Protein AF-A0A929UPT0-F1 (afdb_monomer_lite)

Secondary structure (DSSP, 8-state):
-------------SSSSSS-----------PPP----SSEEEEEEES-S-B-TTPEEEEEEEEEE-SS-GGG-EEEEEEEETTEEEEEEEEE--S-TTSEEEEEEEPPSSSSEEEEEEEEEE-TT--EEEEEEEEEEE-S-GGGS--EEEE----TT--HHHHHHHHHHTT--EEEE-S-SSBTTBSS-TT-BTTB------TTS--

Structure (mmCIF, N/CA/C/O backbone):
data_AF-A0A929UPT0-F1
#
_entry.id   AF-A0A929UPT0-F1
#
loop_
_atom_site.group_PDB
_atom_site.id
_atom_site.type_symbol
_atom_site.label_atom_id
_atom_site.label_alt_id
_atom_site.label_comp_id
_atom_site.label_asym_id
_atom_site.label_entity_id
_atom_site.label_seq_id
_atom_site.pdbx_PDB_ins_code
_atom_site.Cartn_x
_atom_site.Cartn_y
_atom_site.Cartn_z
_atom_site.occupancy
_atom_site.B_iso_or_equiv
_atom_site.auth_seq_id
_atom_site.auth_comp_id
_atom_site.auth_asym_id
_atom_site.auth_atom_id
_atom_site.pdbx_PDB_model_num
ATOM 1 N N . MET A 1 1 ? -71.458 2.909 -57.210 1.00 46.50 1 MET A N 1
ATOM 2 C CA . MET A 1 1 ? -70.317 3.018 -58.150 1.00 46.50 1 MET A CA 1
ATOM 3 C C . MET A 1 1 ? -69.728 4.419 -58.087 1.00 46.50 1 MET A C 1
ATOM 5 O O . MET A 1 1 ? -70.350 5.338 -58.597 1.00 46.50 1 MET A O 1
ATOM 9 N N . ARG A 1 2 ? -68.561 4.579 -57.453 1.00 30.23 2 ARG A N 1
ATOM 10 C CA . ARG A 1 2 ? -67.515 5.554 -57.817 1.00 30.23 2 ARG A CA 1
ATOM 11 C C . ARG A 1 2 ? -66.351 5.404 -56.838 1.00 30.23 2 ARG A C 1
ATOM 13 O O . ARG A 1 2 ? -66.439 5.780 -55.678 1.00 30.23 2 ARG A O 1
ATOM 20 N N . THR A 1 3 ? -65.285 4.794 -57.336 1.00 40.75 3 THR A N 1
ATOM 21 C CA . THR A 1 3 ? -63.921 4.872 -56.811 1.00 40.75 3 THR A CA 1
ATOM 22 C C . THR A 1 3 ? -63.474 6.325 -56.714 1.00 40.75 3 THR A C 1
ATOM 24 O O . THR A 1 3 ? -63.691 7.076 -57.662 1.00 40.75 3 THR A O 1
ATOM 27 N N . ASN A 1 4 ? -62.770 6.693 -55.643 1.00 31.30 4 ASN A N 1
ATOM 28 C CA . ASN A 1 4 ? -61.912 7.871 -55.665 1.00 31.30 4 ASN A CA 1
ATOM 29 C C . ASN A 1 4 ? -60.585 7.598 -54.958 1.00 31.30 4 ASN A C 1
ATOM 31 O O . ASN A 1 4 ? -60.539 7.152 -53.814 1.00 31.30 4 ASN A O 1
ATOM 35 N N . ARG A 1 5 ? -59.509 7.863 -55.702 1.00 36.19 5 ARG A N 1
ATOM 36 C CA . ARG A 1 5 ? -58.122 7.868 -55.249 1.00 36.19 5 ARG A CA 1
ATOM 37 C C . ARG A 1 5 ? -57.809 9.202 -54.556 1.00 36.19 5 ARG A C 1
ATOM 39 O O . ARG A 1 5 ? -58.115 10.255 -55.099 1.00 36.19 5 ARG A O 1
ATOM 46 N N . ILE A 1 6 ? -57.181 9.085 -53.386 1.00 45.75 6 ILE A N 1
ATOM 47 C CA . ILE A 1 6 ? -56.036 9.834 -52.829 1.00 4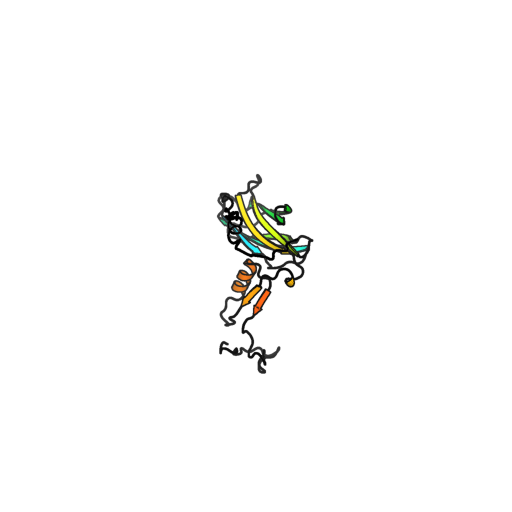5.75 6 ILE A CA 1
ATOM 48 C C . ILE A 1 6 ? -55.954 11.349 -53.095 1.00 45.75 6 ILE A C 1
ATOM 50 O O . ILE A 1 6 ? -55.717 11.775 -54.223 1.00 45.75 6 ILE A O 1
ATOM 54 N N . LYS A 1 7 ? -55.882 12.130 -52.004 1.00 32.22 7 LYS A N 1
ATOM 55 C CA . LYS A 1 7 ? -54.915 13.234 -51.870 1.00 32.22 7 LYS A CA 1
ATOM 56 C C . LYS A 1 7 ? -54.291 13.220 -50.471 1.00 32.22 7 LYS A C 1
ATOM 58 O O . LYS A 1 7 ? -54.990 13.320 -49.471 1.00 32.22 7 LYS A O 1
ATOM 63 N N . ILE A 1 8 ? -52.972 13.058 -50.450 1.00 44.50 8 ILE A N 1
ATOM 64 C CA . ILE A 1 8 ? -52.072 13.274 -49.314 1.00 44.50 8 ILE A CA 1
ATOM 65 C C . ILE A 1 8 ? -52.014 14.781 -49.054 1.00 44.50 8 ILE A C 1
ATOM 67 O O . ILE A 1 8 ? -51.775 15.523 -50.003 1.00 44.50 8 ILE A O 1
ATOM 71 N N . LEU A 1 9 ? -52.185 15.225 -47.807 1.00 36.97 9 LEU A N 1
ATOM 72 C CA . LEU A 1 9 ? -51.708 16.535 -47.354 1.00 36.97 9 LEU A CA 1
ATOM 73 C C . LEU A 1 9 ? -51.447 16.504 -45.831 1.00 36.97 9 LEU A C 1
ATOM 75 O O . LEU A 1 9 ? -52.370 16.361 -45.037 1.00 36.97 9 LEU A O 1
ATOM 79 N N . THR A 1 10 ? -50.158 16.589 -45.491 1.00 39.06 10 THR A N 1
ATOM 80 C CA . THR A 1 10 ? -49.553 17.236 -44.308 1.00 39.06 10 THR A CA 1
ATOM 81 C C . THR A 1 10 ? -50.123 16.955 -42.907 1.00 39.06 10 THR A C 1
ATOM 83 O O . THR A 1 10 ? -51.049 17.613 -42.447 1.00 39.06 10 THR A O 1
ATOM 86 N N . ILE A 1 11 ? -49.430 16.091 -42.153 1.00 40.78 11 ILE A N 1
ATOM 87 C CA . ILE A 1 11 ? -49.397 16.130 -40.682 1.00 40.78 11 ILE A CA 1
ATOM 88 C C . ILE A 1 11 ? -47.935 16.328 -40.278 1.00 40.78 11 ILE A C 1
ATOM 90 O O . ILE A 1 11 ? -47.180 15.373 -40.115 1.00 40.78 11 ILE A O 1
ATOM 94 N N . THR A 1 12 ? -47.532 17.588 -40.147 1.00 43.00 12 THR A N 1
ATOM 95 C CA . THR A 1 12 ? -46.266 17.969 -39.518 1.00 43.00 12 THR A CA 1
ATOM 96 C C . THR A 1 12 ? -46.623 18.927 -38.398 1.00 43.00 12 THR A C 1
ATOM 98 O O . THR A 1 12 ? -46.955 20.079 -38.654 1.00 43.00 12 THR A O 1
ATOM 101 N N . GLY A 1 13 ? -46.628 18.441 -37.159 1.00 44.47 13 GLY A N 1
ATOM 102 C CA . GLY A 1 13 ? -46.888 19.311 -36.015 1.00 44.47 13 GLY A CA 1
ATOM 103 C C . GLY A 1 13 ? -47.455 18.612 -34.795 1.00 44.47 13 GLY A C 1
ATOM 104 O O . GLY A 1 13 ? -48.415 19.114 -34.235 1.00 44.47 13 GLY A O 1
ATOM 105 N N . LEU A 1 14 ? -46.916 17.461 -34.384 1.00 39.62 14 LEU A N 1
ATOM 106 C CA . LEU A 1 14 ? -47.213 16.921 -33.051 1.00 39.62 14 LEU A CA 1
ATOM 107 C C . LEU A 1 14 ? -46.156 15.895 -32.608 1.00 39.62 14 LEU A C 1
ATOM 109 O O . LEU A 1 14 ? -46.472 14.758 -32.290 1.00 39.62 14 LEU A O 1
ATOM 113 N N . LEU A 1 15 ? -44.873 16.271 -32.633 1.00 36.03 15 LEU A N 1
ATOM 114 C CA . LEU A 1 15 ? -43.811 15.419 -32.075 1.00 36.03 15 LEU A CA 1
ATOM 115 C C . LEU A 1 15 ? -42.645 16.216 -31.466 1.00 36.03 15 LEU A C 1
ATOM 117 O O . LEU A 1 15 ? -41.495 15.806 -31.566 1.00 36.03 15 LEU A O 1
ATOM 121 N N . PHE A 1 16 ? -42.923 17.376 -30.857 1.00 39.06 16 PHE A N 1
ATOM 122 C CA . PHE A 1 16 ? -41.869 18.226 -30.279 1.00 39.06 16 PHE A CA 1
ATOM 123 C C . PHE A 1 16 ? -42.173 18.758 -28.870 1.00 39.06 16 PHE A C 1
ATOM 125 O O . PHE A 1 16 ? -41.681 19.811 -28.486 1.00 39.06 16 PHE A O 1
ATOM 132 N N . ALA A 1 17 ? -42.990 18.049 -28.086 1.00 39.28 17 ALA A N 1
ATOM 133 C CA . ALA A 1 17 ? -43.370 18.512 -26.745 1.00 39.28 17 ALA A CA 1
ATOM 134 C C . ALA A 1 17 ? -43.222 17.467 -25.623 1.00 39.28 17 ALA A C 1
ATOM 136 O O . ALA A 1 17 ? -43.723 17.702 -24.530 1.00 39.28 17 ALA A O 1
ATOM 137 N N . LEU A 1 18 ? -42.540 16.334 -25.850 1.00 37.94 18 LEU A N 1
ATOM 138 C CA . LEU A 1 18 ? -42.465 15.256 -24.845 1.00 37.94 18 LEU A CA 1
ATOM 139 C C . LEU A 1 18 ? -41.054 14.878 -24.352 1.00 37.94 18 LEU A C 1
ATOM 141 O O . LEU A 1 18 ? -40.907 13.837 -23.723 1.00 37.94 18 LEU A O 1
ATOM 145 N N . VAL A 1 19 ? -40.015 15.688 -24.595 1.00 44.06 19 VAL A N 1
ATOM 146 C CA . VAL A 1 19 ? -38.625 15.337 -24.200 1.00 44.06 19 VAL A CA 1
ATOM 147 C C . VAL A 1 19 ? -37.908 16.479 -23.466 1.00 44.06 19 VAL A C 1
ATOM 149 O O . VAL A 1 19 ? -36.758 16.783 -23.745 1.00 44.06 19 VAL A O 1
ATOM 152 N N . MET A 1 20 ? -38.583 17.155 -22.532 1.00 41.03 20 MET A N 1
ATOM 153 C CA . MET A 1 20 ? -37.952 18.200 -21.694 1.00 41.03 20 MET A CA 1
ATOM 154 C C . MET A 1 20 ? -38.197 17.995 -20.190 1.00 41.03 20 MET A C 1
ATOM 156 O O . MET A 1 20 ? -38.031 18.913 -19.398 1.00 41.03 20 MET A O 1
ATOM 160 N N . GLY A 1 21 ? -38.572 16.780 -19.783 1.00 42.59 21 GLY A N 1
ATOM 161 C CA . GLY A 1 21 ? -38.642 16.364 -18.379 1.00 42.59 21 GLY A CA 1
ATOM 162 C C . GLY A 1 21 ? -37.414 15.557 -17.964 1.00 42.59 21 GLY A C 1
ATOM 163 O O . GLY A 1 21 ? -37.559 14.483 -17.394 1.00 42.59 21 GLY A O 1
ATOM 164 N N . GLY A 1 22 ? -36.210 16.004 -18.328 1.00 36.81 22 GLY A N 1
ATOM 165 C CA . GLY A 1 22 ? -34.987 15.436 -17.772 1.00 36.81 22 GLY A CA 1
ATOM 166 C C . GLY A 1 22 ? -34.808 15.975 -16.359 1.00 36.81 22 GLY A C 1
ATOM 167 O O . GLY A 1 22 ? -34.495 17.152 -16.203 1.00 36.81 22 GLY A O 1
ATOM 168 N N . CYS A 1 23 ? -35.031 15.142 -15.340 1.00 41.59 23 CYS A N 1
ATOM 169 C CA . CYS A 1 23 ? -34.594 15.435 -13.979 1.00 41.59 23 CYS A CA 1
ATOM 170 C C . CYS A 1 23 ? -33.076 15.637 -13.993 1.00 41.59 23 CYS A C 1
ATOM 172 O O . CYS A 1 23 ? -32.312 14.676 -13.984 1.00 41.59 23 CYS A O 1
ATOM 174 N N . THR A 1 24 ? -32.631 16.888 -14.022 1.00 42.56 24 THR A N 1
ATOM 175 C CA . THR A 1 24 ? -31.267 17.250 -13.649 1.00 42.56 24 THR A CA 1
ATOM 176 C C . THR A 1 24 ? -31.200 17.269 -12.127 1.00 42.56 24 THR A C 1
ATOM 178 O O . THR A 1 24 ? -31.196 18.333 -11.510 1.00 42.56 24 THR A O 1
ATOM 181 N N . GLU A 1 25 ? -31.200 16.093 -11.499 1.00 44.12 25 GLU A N 1
ATOM 182 C CA . GLU A 1 25 ? -30.621 16.004 -10.164 1.00 44.12 25 GLU A CA 1
ATOM 183 C C . GLU A 1 25 ? -29.106 16.069 -10.347 1.00 44.12 25 GLU A C 1
ATOM 185 O O . GLU A 1 25 ? -28.442 15.084 -10.669 1.00 44.12 25 GLU A O 1
ATOM 190 N N . GLU A 1 26 ? -28.554 17.275 -10.207 1.00 42.12 26 GLU A N 1
ATOM 191 C CA . GLU A 1 26 ? -27.140 17.420 -9.894 1.00 42.12 26 GLU A CA 1
ATOM 192 C C . GLU A 1 26 ? -26.898 16.658 -8.589 1.00 42.12 26 GLU A C 1
ATOM 194 O O . GLU A 1 26 ? -27.262 17.131 -7.509 1.00 42.12 26 GLU A O 1
ATOM 199 N N . ILE A 1 27 ? -26.283 15.477 -8.674 1.00 41.41 27 ILE A N 1
ATOM 200 C CA . ILE A 1 27 ? -25.711 14.806 -7.508 1.00 41.41 27 ILE A CA 1
ATOM 201 C C . ILE A 1 27 ? -24.529 15.668 -7.062 1.00 41.41 27 ILE A C 1
ATOM 203 O O . ILE A 1 27 ? -23.373 15.425 -7.407 1.00 41.41 27 ILE A O 1
ATOM 207 N N . LYS A 1 28 ? -24.813 16.733 -6.313 1.00 35.75 28 LYS A N 1
ATOM 208 C CA . LYS A 1 28 ? -23.791 17.426 -5.544 1.00 35.75 28 LYS A CA 1
ATOM 209 C C . LYS A 1 28 ? -23.332 16.430 -4.493 1.00 35.75 28 LYS A C 1
ATOM 211 O O . LYS A 1 28 ? -24.094 16.089 -3.593 1.00 35.75 28 LYS A O 1
ATOM 216 N N . MET A 1 29 ? -22.093 15.954 -4.619 1.00 40.09 29 MET A N 1
ATOM 217 C CA . MET A 1 29 ? -21.390 15.306 -3.516 1.00 40.09 29 MET A CA 1
ATOM 218 C C . MET A 1 29 ? -21.293 16.324 -2.384 1.00 40.09 29 MET A C 1
ATOM 220 O O . MET A 1 29 ? -20.372 17.135 -2.316 1.00 40.09 29 MET A O 1
ATOM 224 N N . GLN A 1 30 ? -22.305 16.339 -1.528 1.00 39.31 30 GLN A N 1
ATOM 225 C CA . GLN A 1 30 ? -22.300 17.147 -0.333 1.00 39.31 30 GLN A CA 1
ATOM 226 C C . GLN A 1 30 ? -21.280 16.496 0.595 1.00 39.31 30 GLN A C 1
ATOM 228 O O . GLN A 1 30 ? -21.472 15.363 1.040 1.00 39.31 30 GLN A O 1
ATOM 233 N N . ALA A 1 31 ? -20.149 17.174 0.805 1.00 48.00 31 ALA A N 1
ATOM 234 C CA . ALA A 1 31 ? -19.151 16.727 1.762 1.00 48.00 31 ALA A CA 1
ATOM 235 C C . ALA A 1 31 ? -19.859 16.455 3.094 1.00 48.00 31 ALA A C 1
ATOM 237 O O . ALA A 1 31 ? -20.635 17.291 3.569 1.00 48.00 31 ALA A O 1
ATOM 238 N N . ALA A 1 32 ? -19.632 15.271 3.667 1.00 49.06 32 ALA A N 1
ATOM 239 C CA . ALA A 1 32 ? -20.117 14.975 5.006 1.00 49.06 32 ALA A CA 1
ATOM 240 C C . ALA A 1 32 ? -19.650 16.098 5.949 1.00 49.06 32 ALA A C 1
ATOM 242 O O . ALA A 1 32 ? -18.526 16.585 5.775 1.00 49.06 32 ALA A O 1
ATOM 243 N N . PRO A 1 33 ? -20.473 16.530 6.922 1.00 47.56 33 PRO A N 1
ATOM 244 C CA . PRO A 1 33 ? -20.048 17.541 7.879 1.00 47.56 33 PRO A CA 1
ATOM 245 C C . PRO A 1 33 ? -18.714 17.100 8.481 1.00 47.56 33 PRO A C 1
ATOM 247 O O . PRO A 1 33 ? -18.594 15.970 8.968 1.00 47.56 33 PRO A O 1
ATOM 250 N N . ALA A 1 34 ? -17.703 17.966 8.370 1.00 51.28 34 ALA A N 1
ATOM 251 C CA . ALA A 1 34 ? -16.390 17.713 8.935 1.00 51.28 34 ALA A CA 1
ATOM 252 C C . ALA A 1 34 ? -16.597 17.428 10.422 1.00 51.28 34 ALA A C 1
ATOM 254 O O . ALA A 1 34 ? -17.033 18.291 11.180 1.00 51.28 34 ALA A O 1
ATOM 255 N N . THR A 1 35 ? -16.385 16.174 10.818 1.00 57.06 35 THR A N 1
ATOM 256 C CA . THR A 1 35 ? -16.378 15.822 12.233 1.00 57.06 35 THR A CA 1
ATOM 257 C C . THR A 1 35 ? -15.189 16.564 12.816 1.00 57.06 35 THR A C 1
ATOM 259 O O . THR A 1 35 ? -14.071 16.330 12.360 1.00 57.06 35 THR A O 1
ATOM 262 N N . GLU A 1 36 ? -15.442 17.497 13.730 1.00 67.44 36 GLU A N 1
ATOM 263 C CA . GLU A 1 36 ? -14.397 18.275 14.386 1.00 67.44 36 GLU A CA 1
ATOM 264 C C . GLU A 1 36 ? -13.400 17.297 15.018 1.00 67.44 36 GLU A C 1
ATOM 266 O O . GLU A 1 36 ? -13.740 16.546 15.933 1.00 67.44 36 GLU A O 1
ATOM 271 N N . GLN A 1 37 ? -12.201 17.213 14.436 1.00 77.12 37 GLN A N 1
ATOM 272 C CA . GLN A 1 37 ? -11.153 16.350 14.957 1.00 77.12 37 GLN A CA 1
ATOM 273 C C . GLN A 1 37 ? -10.547 17.044 16.175 1.00 77.12 37 GLN A C 1
ATOM 275 O O . GLN A 1 37 ? -10.076 18.175 16.084 1.00 77.12 37 GLN A O 1
ATOM 280 N N . LYS A 1 38 ? -10.550 16.361 17.318 1.00 83.75 38 LYS A N 1
ATOM 281 C CA . LYS A 1 38 ? -9.981 16.854 18.578 1.00 83.75 38 LYS A CA 1
ATOM 282 C C . LYS A 1 38 ? -8.453 16.730 18.630 1.00 83.75 38 LYS A C 1
ATOM 284 O O . LYS A 1 38 ? -7.832 17.239 19.560 1.00 83.75 38 LYS A O 1
ATOM 289 N N . LEU A 1 39 ? -7.850 16.043 17.657 1.00 88.25 39 LEU A N 1
ATOM 290 C CA . LEU A 1 39 ? -6.404 15.880 17.484 1.00 88.25 39 LEU A CA 1
ATOM 291 C C . LEU A 1 39 ? -6.049 15.740 15.994 1.00 88.25 39 LEU A C 1
ATOM 293 O O . LEU A 1 39 ? -6.926 15.419 15.194 1.00 88.25 39 LEU A O 1
ATOM 297 N N . SER A 1 40 ? -4.778 15.943 15.622 1.00 90.00 40 SER A N 1
ATOM 298 C CA . SER A 1 40 ? -4.313 15.724 14.241 1.00 90.00 40 SER A CA 1
ATOM 299 C C . SER A 1 40 ? -3.864 14.278 14.045 1.00 90.00 40 SER A C 1
ATOM 301 O O . SER A 1 40 ? -2.899 13.824 14.672 1.00 90.00 40 SER A O 1
ATOM 303 N N . PHE A 1 41 ? -4.555 13.562 13.161 1.00 92.50 41 PHE A N 1
ATOM 304 C CA . PHE A 1 41 ? -4.276 12.178 12.795 1.00 92.50 41 PHE A CA 1
ATOM 305 C C . PHE A 1 41 ? -4.330 12.007 11.280 1.00 92.50 41 PHE A C 1
ATOM 307 O O . PHE A 1 41 ? -5.235 12.523 10.624 1.00 92.50 41 PHE A O 1
ATOM 314 N N . ARG A 1 42 ? -3.386 11.238 10.732 1.00 94.50 42 ARG A N 1
ATOM 315 C CA . ARG A 1 42 ? -3.302 10.975 9.297 1.00 94.50 42 ARG A CA 1
ATOM 316 C C . ARG A 1 42 ? -2.847 9.550 9.009 1.00 94.50 42 ARG A C 1
ATOM 318 O O . ARG A 1 42 ? -1.851 9.085 9.561 1.00 94.50 42 ARG A O 1
ATOM 325 N N . ILE A 1 43 ? -3.513 8.884 8.074 1.00 95.62 43 ILE A N 1
ATOM 326 C CA . ILE A 1 43 ? -3.004 7.675 7.423 1.00 95.62 43 ILE A CA 1
ATOM 327 C C . ILE A 1 43 ? -1.918 8.091 6.430 1.00 95.62 43 ILE A C 1
ATOM 329 O O . ILE A 1 43 ? -2.148 8.948 5.577 1.00 95.62 43 ILE A O 1
ATOM 333 N N . ILE A 1 44 ? -0.736 7.487 6.525 1.00 94.88 44 ILE A N 1
ATOM 334 C CA . ILE A 1 44 ? 0.410 7.716 5.632 1.00 94.88 44 ILE A CA 1
ATOM 335 C C . ILE A 1 44 ? 0.301 6.855 4.369 1.00 94.88 44 ILE A C 1
ATOM 337 O O . ILE A 1 44 ? 0.554 7.343 3.269 1.00 94.88 44 ILE A O 1
ATOM 341 N N . GLY A 1 45 ? -0.162 5.615 4.494 1.00 94.69 45 GLY A N 1
ATOM 342 C CA . GLY A 1 45 ? -0.363 4.723 3.357 1.00 94.69 45 GLY A CA 1
ATOM 343 C C . GLY A 1 45 ? -0.469 3.266 3.782 1.00 94.69 45 GLY A C 1
ATOM 344 O O . GLY A 1 45 ? -0.264 2.933 4.949 1.00 94.69 45 GLY A O 1
ATOM 345 N N . SER A 1 46 ? -0.809 2.413 2.825 1.00 96.81 46 SER A N 1
ATOM 346 C CA . SER A 1 46 ? -0.734 0.960 2.952 1.00 96.81 46 SER A CA 1
ATOM 347 C C . SER A 1 46 ? 0.610 0.457 2.422 1.00 96.81 46 SER A C 1
ATOM 349 O O . SER A 1 46 ? 1.223 1.114 1.584 1.00 96.81 46 SER A O 1
ATOM 351 N N . ASP A 1 47 ? 1.086 -0.699 2.878 1.00 97.12 47 ASP A N 1
ATOM 352 C CA . ASP A 1 47 ? 2.348 -1.279 2.395 1.00 97.12 47 ASP A CA 1
ATOM 353 C C . ASP A 1 47 ? 2.271 -1.773 0.940 1.00 97.12 47 ASP A C 1
ATOM 355 O O . ASP A 1 47 ? 3.296 -1.855 0.264 1.00 97.12 47 ASP A O 1
ATOM 359 N N . LYS A 1 48 ? 1.062 -2.063 0.439 1.00 97.81 48 LYS A N 1
ATOM 360 C CA . LYS A 1 48 ? 0.815 -2.512 -0.938 1.00 97.81 48 LYS A CA 1
ATOM 361 C C . LYS A 1 48 ? -0.401 -1.830 -1.559 1.00 97.81 48 LYS A C 1
ATOM 363 O O . LYS A 1 48 ? -1.322 -1.388 -0.868 1.00 97.81 48 LYS A O 1
ATOM 368 N N . ALA A 1 49 ? -0.425 -1.829 -2.890 1.00 97.69 49 ALA A N 1
ATOM 369 C CA . ALA A 1 49 ? -1.535 -1.342 -3.709 1.00 97.69 49 ALA A CA 1
ATOM 370 C C . ALA A 1 49 ? -2.608 -2.416 -3.975 1.00 97.69 49 ALA A C 1
ATOM 372 O O . ALA A 1 49 ? -3.701 -2.098 -4.455 1.00 97.69 49 ALA A O 1
ATOM 373 N N . LEU A 1 50 ? -2.272 -3.682 -3.708 1.00 97.75 50 LEU A N 1
ATOM 374 C CA . LEU A 1 50 ? -3.066 -4.875 -3.980 1.00 97.75 50 LEU A CA 1
ATOM 375 C C . LEU A 1 50 ? -2.711 -5.959 -2.956 1.00 97.75 50 LEU A C 1
ATOM 377 O O . LEU A 1 50 ? -1.526 -6.178 -2.701 1.00 97.75 50 LEU A O 1
ATOM 381 N N . TYR A 1 51 ? -3.716 -6.646 -2.422 1.00 98.62 51 TYR A N 1
ATOM 382 C CA . TYR A 1 51 ? -3.541 -7.757 -1.489 1.00 98.62 51 TYR A CA 1
ATOM 383 C C . TYR A 1 51 ? -4.236 -9.013 -2.008 1.00 98.62 51 TYR A C 1
ATOM 385 O O . TYR A 1 51 ? -5.329 -8.942 -2.571 1.00 98.62 51 TYR A O 1
ATOM 393 N N . ALA A 1 52 ? -3.640 -10.176 -1.774 1.00 98.50 52 ALA A N 1
ATOM 394 C CA . ALA A 1 52 ? -4.333 -11.446 -1.929 1.00 98.50 52 ALA A CA 1
ATOM 395 C C . ALA A 1 52 ? -5.331 -11.664 -0.770 1.00 98.50 52 ALA A C 1
ATOM 397 O O . ALA A 1 52 ? -5.140 -11.136 0.331 1.00 98.50 52 ALA A O 1
ATOM 398 N N . PRO A 1 53 ? -6.387 -12.476 -0.962 1.00 98.50 53 PRO A N 1
ATOM 399 C CA . PRO A 1 53 ? -7.256 -12.886 0.137 1.00 98.50 53 PRO A CA 1
ATOM 400 C C . PRO A 1 53 ? -6.471 -13.436 1.334 1.00 98.50 53 PRO A C 1
ATOM 402 O O . PRO A 1 53 ? -5.560 -14.248 1.161 1.00 98.50 53 PRO A O 1
ATOM 405 N N . LYS A 1 54 ? -6.848 -13.018 2.551 1.00 98.00 54 LYS A N 1
ATOM 406 C CA . LYS A 1 54 ? -6.201 -13.384 3.832 1.00 98.00 54 LYS A CA 1
ATOM 407 C C . LYS A 1 54 ? -4.755 -12.915 4.017 1.00 98.00 54 LYS A C 1
ATOM 409 O O . LYS A 1 54 ? -4.161 -13.219 5.051 1.00 98.00 54 LYS A O 1
ATOM 414 N N . GLU A 1 55 ? -4.188 -12.177 3.070 1.00 98.38 55 GLU A N 1
ATOM 415 C CA . GLU A 1 55 ? -2.875 -11.563 3.241 1.00 98.38 55 GLU A CA 1
ATOM 416 C C . GLU A 1 55 ? -2.897 -10.517 4.364 1.00 98.38 55 GLU A C 1
ATOM 418 O O . GLU A 1 55 ? -3.902 -9.842 4.583 1.00 98.38 55 GLU A O 1
ATOM 423 N N . THR A 1 56 ? -1.795 -10.374 5.098 1.00 98.50 56 THR A N 1
ATOM 424 C CA . THR A 1 56 ? -1.674 -9.325 6.115 1.00 98.50 56 THR A CA 1
ATOM 425 C C . THR A 1 56 ? -1.578 -7.957 5.448 1.00 98.50 56 THR A C 1
ATOM 427 O O . THR A 1 56 ? -0.643 -7.693 4.697 1.00 98.50 56 THR A O 1
ATOM 430 N N . VAL A 1 57 ? -2.520 -7.079 5.776 1.00 98.44 57 VAL A N 1
ATOM 431 C CA . VAL A 1 57 ? -2.512 -5.663 5.412 1.00 98.44 57 VAL A CA 1
ATOM 432 C C . VAL A 1 57 ? -1.781 -4.881 6.495 1.00 98.44 57 VAL A C 1
ATOM 434 O O . VAL A 1 57 ? -2.109 -5.026 7.676 1.00 98.44 57 VAL A O 1
ATOM 437 N N . THR A 1 58 ? -0.842 -4.021 6.099 1.00 98.12 58 THR A N 1
ATOM 438 C CA . THR A 1 58 ? -0.174 -3.071 6.995 1.00 98.12 58 THR A CA 1
ATOM 439 C C . THR A 1 58 ? -0.515 -1.647 6.575 1.00 98.12 58 THR A C 1
ATOM 441 O O . THR A 1 58 ? -0.294 -1.255 5.431 1.00 98.12 58 THR A O 1
ATOM 444 N N . ILE A 1 59 ? -1.048 -0.850 7.500 1.00 97.62 59 ILE A N 1
ATOM 445 C CA . ILE A 1 59 ? -1.311 0.576 7.271 1.00 97.62 59 ILE A CA 1
ATOM 446 C C . ILE A 1 59 ? -0.485 1.399 8.250 1.00 97.62 59 ILE A C 1
ATOM 448 O O . ILE A 1 59 ? -0.642 1.269 9.466 1.00 97.62 59 ILE A O 1
ATOM 452 N N . SER A 1 60 ? 0.358 2.275 7.707 1.00 96.00 60 SER A N 1
ATOM 453 C CA . SER A 1 60 ? 1.095 3.276 8.473 1.00 96.00 60 SER A CA 1
ATOM 454 C C . SER A 1 60 ? 0.222 4.503 8.695 1.00 96.00 60 SER A C 1
ATOM 456 O O . SER A 1 60 ? -0.398 5.035 7.770 1.00 96.00 60 SER A O 1
ATOM 458 N N . CYS A 1 61 ? 0.190 4.986 9.927 1.00 95.19 61 CYS A N 1
ATOM 459 C CA . CYS A 1 61 ? -0.524 6.187 10.329 1.00 95.19 61 CYS A CA 1
ATOM 460 C C . CYS A 1 61 ? 0.295 6.975 11.351 1.00 95.19 61 CYS A C 1
ATOM 462 O O . CYS A 1 61 ? 1.268 6.474 11.910 1.00 95.19 61 CYS A O 1
ATOM 464 N N . LYS A 1 62 ? -0.069 8.235 11.568 1.00 93.31 62 LYS A N 1
ATOM 465 C CA . LYS A 1 62 ? 0.671 9.145 12.436 1.00 93.31 62 LYS A CA 1
ATOM 466 C C . LYS A 1 62 ? -0.283 10.069 13.171 1.00 93.31 62 LYS A C 1
ATOM 468 O O . LYS A 1 62 ? -1.185 10.652 12.569 1.00 93.31 62 LYS A O 1
ATOM 473 N N . ILE A 1 63 ? -0.047 10.217 14.470 1.00 90.81 63 ILE A N 1
ATOM 474 C CA . ILE A 1 63 ? -0.641 11.278 15.282 1.00 90.81 63 ILE A CA 1
ATOM 475 C C . ILE A 1 63 ? 0.352 12.436 15.272 1.00 90.81 63 ILE A C 1
ATOM 477 O O . ILE A 1 63 ? 1.441 12.342 15.841 1.00 90.81 63 ILE A O 1
ATOM 481 N N . GLU A 1 64 ? 0.009 13.515 14.576 1.00 85.06 64 GLU A N 1
ATOM 482 C CA . GLU A 1 64 ? 0.901 14.666 14.415 1.00 85.06 64 GLU A CA 1
ATOM 483 C C . GLU A 1 64 ? 0.855 15.567 15.653 1.00 85.06 64 GLU A C 1
ATOM 485 O O . GLU A 1 64 ? 1.888 16.040 16.134 1.00 85.06 64 GLU A O 1
ATOM 490 N N . GLN A 1 65 ? -0.346 15.785 16.192 1.00 80.75 65 GLN A N 1
ATOM 491 C CA . GLN A 1 65 ? -0.578 16.663 17.335 1.00 80.75 65 GLN A CA 1
ATOM 492 C C . GLN A 1 65 ? -1.666 16.102 18.241 1.00 80.75 65 GLN A C 1
ATOM 494 O O . GLN A 1 65 ? -2.777 15.853 17.777 1.00 80.75 65 GLN A O 1
ATOM 499 N N . ALA A 1 66 ? -1.352 15.938 19.526 1.00 80.62 66 ALA A N 1
ATOM 500 C CA . ALA A 1 66 ? -2.294 15.510 20.553 1.00 80.62 66 ALA A CA 1
ATOM 501 C C . ALA A 1 66 ? -2.132 16.366 21.815 1.00 80.62 66 ALA A C 1
ATOM 503 O O . ALA A 1 66 ? -1.018 16.615 22.266 1.00 80.62 66 ALA A O 1
ATOM 504 N N . ASN A 1 67 ? -3.257 16.781 22.399 1.00 77.75 67 ASN A N 1
ATOM 505 C CA . ASN A 1 67 ? -3.301 17.481 23.691 1.00 77.75 67 ASN A CA 1
ATOM 506 C C . ASN A 1 67 ? -3.523 16.513 24.870 1.00 77.75 67 ASN A C 1
ATOM 508 O O . ASN A 1 67 ? -3.814 16.940 25.985 1.00 77.75 67 ASN A O 1
ATOM 512 N N . VAL A 1 68 ? -3.426 15.209 24.609 1.00 76.19 68 VAL A N 1
ATOM 513 C CA . VAL A 1 68 ? -3.631 14.108 25.555 1.00 76.19 68 VAL A CA 1
ATOM 514 C C . VAL A 1 68 ? -2.460 13.124 25.440 1.00 76.19 68 VAL A C 1
ATOM 516 O O . VAL A 1 68 ? -1.864 13.043 24.361 1.00 76.19 68 VAL A O 1
ATOM 519 N N . PRO A 1 69 ? -2.115 12.379 26.507 1.00 79.81 69 PRO A N 1
ATOM 520 C CA . PRO A 1 69 ? -1.111 11.319 26.429 1.00 79.81 69 PRO A CA 1
ATOM 521 C C . PRO A 1 69 ? -1.481 10.300 25.347 1.00 79.81 69 PRO A C 1
ATOM 523 O O . PRO A 1 69 ? -2.596 9.785 25.328 1.00 79.81 69 PRO A O 1
ATOM 526 N N . VAL A 1 70 ? -0.563 10.023 24.421 1.00 80.06 70 VAL A N 1
ATOM 527 C CA . VAL A 1 70 ? -0.839 9.134 23.279 1.00 80.06 70 VAL A CA 1
ATOM 528 C C . VAL A 1 70 ? -0.909 7.670 23.726 1.00 80.06 70 VAL A C 1
ATOM 530 O O . VAL A 1 70 ? -1.617 6.872 23.116 1.00 80.06 70 VAL A O 1
ATOM 533 N N . GLU A 1 71 ? -0.243 7.319 24.829 1.00 80.50 71 GLU A N 1
ATOM 534 C CA . GLU A 1 71 ? -0.200 5.957 25.368 1.00 80.50 71 GLU A CA 1
ATOM 535 C C . GLU A 1 71 ? -1.539 5.489 25.963 1.00 80.50 71 GLU A C 1
ATOM 537 O O . GLU A 1 71 ? -1.745 4.287 26.134 1.00 80.50 71 GLU A O 1
ATOM 542 N N . SER A 1 72 ? -2.458 6.411 26.276 1.00 84.06 72 SER A N 1
ATOM 543 C CA . SER A 1 72 ? -3.816 6.081 26.735 1.00 84.06 72 SER A CA 1
ATOM 544 C C . SER A 1 72 ? -4.824 5.954 25.587 1.00 84.06 72 SER A C 1
ATOM 546 O O . SER A 1 72 ? -6.013 5.758 25.828 1.00 84.06 72 SER A O 1
ATOM 548 N N . LEU A 1 73 ? -4.377 6.090 24.335 1.00 90.88 73 LEU A N 1
ATOM 549 C CA . LEU A 1 73 ? -5.231 6.012 23.154 1.00 90.88 73 LEU A CA 1
ATOM 550 C C . LEU A 1 73 ? -5.178 4.620 22.510 1.00 90.88 73 LEU A C 1
ATOM 552 O O . LEU A 1 73 ? -4.234 3.840 22.670 1.00 90.88 73 LEU A O 1
ATOM 556 N N . ALA A 1 74 ? -6.195 4.310 21.715 1.00 93.69 74 ALA A N 1
ATOM 557 C CA . ALA A 1 74 ? -6.208 3.140 20.849 1.00 93.69 74 ALA A CA 1
ATOM 558 C C . ALA A 1 74 ? -6.601 3.521 19.420 1.00 93.69 74 ALA A C 1
ATOM 560 O O . ALA A 1 74 ? -7.294 4.511 19.182 1.00 93.69 74 ALA A O 1
ATOM 561 N N . LEU A 1 75 ? -6.159 2.709 18.464 1.00 95.31 75 LEU A N 1
ATOM 562 C CA . LEU A 1 75 ? -6.581 2.775 17.074 1.00 95.31 75 LEU A CA 1
ATOM 563 C C . LEU A 1 75 ? -7.638 1.703 16.828 1.00 95.31 75 LEU A C 1
ATOM 565 O O . LEU A 1 75 ? -7.344 0.509 16.900 1.00 95.31 75 LEU A O 1
ATOM 569 N N . GLU A 1 76 ? -8.859 2.124 16.521 1.00 97.12 76 GLU A N 1
ATOM 570 C CA . GLU A 1 76 ? -9.917 1.243 16.038 1.00 97.12 76 GLU A CA 1
ATOM 571 C C . GLU A 1 76 ? -9.925 1.268 14.507 1.00 97.12 76 GLU A C 1
ATOM 573 O O . GLU A 1 76 ? -10.168 2.299 13.879 1.00 97.12 76 GLU A O 1
ATOM 578 N N . THR A 1 77 ? -9.639 0.123 13.896 1.00 98.12 77 THR A N 1
ATOM 579 C CA . THR A 1 77 ? -9.660 -0.056 12.443 1.00 98.12 77 THR A CA 1
ATOM 580 C C . THR A 1 77 ? -10.965 -0.724 12.047 1.00 98.12 77 THR A C 1
ATOM 582 O O . THR A 1 77 ? -11.245 -1.839 12.479 1.00 98.12 77 THR A O 1
ATOM 585 N N . LEU A 1 78 ? -11.758 -0.066 11.210 1.00 98.31 78 LEU A N 1
ATOM 586 C CA . LEU A 1 78 ? -13.050 -0.540 10.725 1.00 98.31 78 LEU A CA 1
ATOM 587 C C . LEU A 1 78 ? -12.999 -0.748 9.213 1.00 98.31 78 LEU A C 1
ATOM 589 O O . LEU A 1 78 ? -12.639 0.172 8.476 1.00 98.31 78 LEU A O 1
ATOM 593 N N . LEU A 1 79 ? -13.415 -1.924 8.745 1.00 98.31 79 LEU A N 1
ATOM 594 C CA . LEU A 1 79 ? -13.519 -2.221 7.318 1.00 98.31 79 LEU A CA 1
ATOM 595 C C . LEU A 1 79 ? -14.978 -2.172 6.883 1.00 98.31 79 LEU A C 1
ATOM 597 O O . LEU A 1 79 ? -15.852 -2.789 7.504 1.00 98.31 79 LEU A O 1
ATOM 601 N N . PHE A 1 80 ? -15.226 -1.486 5.774 1.00 98.62 80 PHE A N 1
ATOM 602 C CA . PHE A 1 80 ? -16.530 -1.401 5.137 1.00 98.62 80 PHE A CA 1
ATOM 603 C C . PHE A 1 80 ? -16.443 -1.887 3.697 1.00 98.62 80 PHE A C 1
ATOM 605 O O . PHE A 1 80 ? -15.549 -1.492 2.952 1.00 98.62 80 PHE A O 1
ATOM 612 N N . HIS A 1 81 ? -17.405 -2.711 3.299 1.00 98.06 81 HIS A N 1
ATOM 613 C CA . HIS A 1 81 ? -17.699 -2.958 1.896 1.00 98.06 81 HIS A CA 1
ATOM 614 C C . HIS A 1 81 ? -19.010 -2.246 1.576 1.00 98.06 81 HIS A C 1
ATOM 616 O O . HIS A 1 81 ? -20.057 -2.600 2.126 1.00 98.06 81 HIS A O 1
ATOM 622 N N . HIS A 1 82 ? -18.922 -1.203 0.750 1.00 96.25 82 HIS A N 1
ATOM 623 C CA . HIS A 1 82 ? -19.999 -0.231 0.554 1.00 96.25 82 HIS A CA 1
ATOM 624 C C . HIS A 1 82 ? -20.482 0.338 1.906 1.00 96.25 82 HIS A C 1
ATOM 626 O O . HIS A 1 82 ? -19.678 0.856 2.680 1.00 96.25 82 HIS A O 1
ATOM 632 N N . GLU A 1 83 ? -21.770 0.242 2.221 1.00 94.44 83 GLU A N 1
ATOM 633 C CA . GLU A 1 83 ? -22.365 0.695 3.480 1.00 94.44 83 GLU A CA 1
ATOM 634 C C . GLU A 1 83 ? -22.169 -0.285 4.648 1.00 94.44 83 GLU A C 1
ATOM 636 O O . GLU A 1 83 ? -22.345 0.083 5.814 1.00 94.44 83 GLU A O 1
ATOM 641 N N . LYS A 1 84 ? -21.808 -1.541 4.365 1.00 97.25 84 LYS A N 1
ATOM 642 C CA . LYS A 1 84 ? -21.772 -2.604 5.370 1.00 97.25 84 LYS A CA 1
ATOM 643 C C . LYS A 1 84 ? -20.410 -2.677 6.050 1.00 97.25 84 LYS A C 1
ATOM 645 O O . LYS A 1 84 ? -19.402 -2.981 5.414 1.00 97.25 84 LYS A O 1
ATOM 650 N N . LYS A 1 85 ? -20.391 -2.515 7.378 1.00 97.69 85 LYS A N 1
ATOM 651 C CA . LYS A 1 85 ? -19.226 -2.875 8.201 1.00 97.69 85 LYS A CA 1
ATOM 652 C C . LYS A 1 85 ? -19.007 -4.391 8.144 1.00 97.69 85 LYS A C 1
ATOM 654 O O . LYS A 1 85 ? -19.917 -5.147 8.489 1.00 97.69 85 LYS A O 1
ATOM 659 N N . VAL A 1 86 ? -17.819 -4.830 7.731 1.00 97.56 86 VAL A N 1
ATOM 660 C CA . VAL A 1 86 ? -17.479 -6.256 7.569 1.00 97.56 86 VAL A CA 1
ATOM 661 C C . VAL A 1 86 ? -16.581 -6.793 8.681 1.00 97.56 86 VAL A C 1
ATOM 663 O O . VAL A 1 86 ? -16.740 -7.944 9.076 1.00 97.56 86 VAL A O 1
ATOM 666 N N . SER A 1 87 ? -15.676 -5.975 9.217 1.00 96.19 87 SER A N 1
ATOM 667 C CA . SER A 1 87 ? -14.781 -6.359 10.312 1.00 96.19 87 SER A CA 1
ATOM 668 C C . SER A 1 87 ? -14.279 -5.135 11.077 1.00 96.19 87 SER A C 1
ATOM 670 O O . SER A 1 87 ? -14.444 -3.990 10.641 1.00 96.19 87 SER A O 1
ATOM 672 N N . SER A 1 88 ? -13.702 -5.386 12.250 1.00 96.94 88 SER A N 1
ATOM 673 C CA . SER A 1 88 ? -13.070 -4.371 13.086 1.00 96.94 88 SER A CA 1
ATOM 674 C C . SER A 1 88 ? -11.900 -4.962 13.864 1.00 96.94 88 SER A C 1
ATOM 676 O O . SER A 1 88 ? -11.980 -6.103 14.321 1.00 96.94 88 SER A O 1
ATOM 678 N N . PHE A 1 89 ? -10.854 -4.168 14.055 1.00 96.50 89 PHE A N 1
ATOM 679 C CA . PHE A 1 89 ? -9.645 -4.520 14.794 1.00 96.50 89 PHE A CA 1
ATOM 680 C C . PHE A 1 89 ? -9.267 -3.373 15.725 1.00 96.50 89 PHE A C 1
ATOM 682 O O . PHE A 1 89 ? -9.599 -2.220 15.454 1.00 96.50 89 PHE A O 1
ATOM 689 N N . GLN A 1 90 ? -8.551 -3.679 16.803 1.00 93.69 90 GLN A N 1
ATOM 690 C CA . GLN A 1 90 ? -8.076 -2.669 17.737 1.00 93.69 90 GLN A CA 1
ATOM 691 C C . GLN A 1 90 ? -6.583 -2.849 17.995 1.00 93.69 90 GLN A C 1
ATOM 693 O O . GLN A 1 90 ? -6.131 -3.947 18.318 1.00 93.69 90 GLN A O 1
ATOM 698 N N . THR A 1 91 ? -5.841 -1.750 17.901 1.00 91.19 91 THR A N 1
ATOM 699 C CA . THR A 1 91 ? -4.408 -1.683 18.191 1.00 91.19 91 THR A CA 1
ATOM 700 C C . THR A 1 91 ? -4.189 -0.671 19.306 1.00 91.19 91 THR A C 1
ATOM 702 O O . THR A 1 91 ? -4.604 0.480 19.188 1.00 91.19 91 THR A O 1
ATOM 705 N N . LYS A 1 92 ? -3.543 -1.078 20.403 1.00 85.94 92 LYS A N 1
ATOM 706 C CA . LYS A 1 92 ? -3.134 -0.131 21.452 1.00 85.94 92 LYS A CA 1
ATOM 707 C C . LYS A 1 92 ? -1.986 0.735 20.940 1.00 85.94 92 LYS A C 1
ATOM 709 O O . LYS A 1 92 ? -1.044 0.202 20.355 1.00 85.94 92 LYS A O 1
ATOM 714 N N . LEU A 1 93 ? -2.046 2.044 21.177 1.00 82.81 93 LEU A N 1
ATOM 715 C CA . LEU A 1 93 ? -0.938 2.938 20.859 1.00 82.81 93 LEU A CA 1
ATOM 716 C C . LEU A 1 93 ? 0.167 2.777 21.906 1.00 82.81 93 LEU A C 1
ATOM 718 O O . LEU A 1 93 ? -0.018 3.075 23.078 1.00 82.81 93 LEU A O 1
ATOM 722 N N . LEU A 1 94 ? 1.324 2.284 21.463 1.00 74.88 94 LEU A N 1
ATOM 723 C CA . LEU A 1 94 ? 2.541 2.166 22.279 1.00 74.88 94 LEU A CA 1
ATOM 724 C C . LEU A 1 94 ? 3.635 3.155 21.843 1.00 74.88 94 LEU A C 1
ATOM 726 O O . LEU A 1 94 ? 4.777 3.049 22.282 1.00 74.88 94 LEU A O 1
ATOM 730 N N . SER A 1 95 ? 3.303 4.073 20.938 1.00 73.69 95 SER A N 1
ATOM 731 C CA . SER A 1 95 ? 4.246 4.970 20.271 1.00 73.69 95 SER A CA 1
ATOM 732 C C . SER A 1 95 ? 4.053 6.411 20.731 1.00 73.69 95 SER A C 1
ATOM 734 O O . SER A 1 95 ? 2.997 6.770 21.260 1.00 73.69 95 SER A O 1
ATOM 736 N N . ARG A 1 96 ? 5.086 7.235 20.551 1.00 74.69 96 ARG A N 1
ATOM 737 C CA . ARG A 1 96 ? 5.067 8.643 20.949 1.00 74.69 96 ARG A CA 1
ATOM 738 C C . ARG A 1 96 ? 4.407 9.509 19.883 1.00 74.69 96 ARG A C 1
ATOM 740 O O . ARG A 1 96 ? 4.328 9.163 18.708 1.00 74.69 96 ARG A O 1
ATOM 747 N N . GLN A 1 97 ? 3.972 10.696 20.293 1.00 78.12 97 GLN A N 1
ATOM 748 C CA . GLN A 1 97 ? 3.508 11.713 19.356 1.00 78.12 97 GLN A CA 1
ATOM 749 C C . GLN A 1 97 ? 4.572 11.989 18.279 1.00 78.12 97 GLN A C 1
ATOM 751 O O . GLN A 1 97 ? 5.748 12.181 18.588 1.00 78.12 97 GLN A O 1
ATOM 756 N N . GLY A 1 98 ? 4.149 12.046 17.016 1.00 79.88 98 GLY A N 1
ATOM 757 C CA . GLY A 1 98 ? 5.031 12.307 15.881 1.00 79.88 98 GLY A CA 1
ATOM 758 C C . GLY A 1 98 ? 5.734 11.074 15.302 1.00 79.88 98 GLY A C 1
ATOM 759 O O . GLY A 1 98 ? 6.289 11.177 14.204 1.00 79.88 98 GLY A O 1
ATOM 760 N N . GLU A 1 99 ? 5.685 9.923 15.966 1.00 87.25 99 GLU A N 1
ATOM 761 C CA . GLU A 1 99 ? 6.164 8.651 15.419 1.00 87.25 99 GLU A CA 1
ATOM 762 C C . GLU A 1 99 ? 5.088 7.984 14.546 1.00 87.25 99 GLU A C 1
ATOM 764 O O . GLU A 1 99 ? 3.886 8.237 14.685 1.00 87.25 99 GLU A O 1
ATOM 769 N N . GLU A 1 100 ? 5.532 7.158 13.598 1.00 90.50 100 GLU A N 1
ATOM 770 C CA . GLU A 1 100 ? 4.627 6.342 12.793 1.00 90.50 100 GLU A CA 1
ATOM 771 C C . GLU A 1 100 ? 4.201 5.092 13.553 1.00 90.50 100 GLU A C 1
ATOM 773 O O . GLU A 1 100 ? 4.996 4.425 14.214 1.00 90.50 100 GLU A O 1
ATOM 778 N N . VAL A 1 101 ? 2.926 4.755 13.404 1.00 92.31 101 VAL A N 1
ATOM 779 C CA . VAL A 1 101 ? 2.296 3.592 14.012 1.00 92.31 101 VAL A CA 1
ATOM 780 C C . VAL A 1 101 ? 1.706 2.740 12.911 1.00 92.31 101 VAL A C 1
ATOM 782 O O . VAL A 1 101 ? 1.005 3.237 12.028 1.00 92.31 101 VAL A O 1
ATOM 785 N N . GLN A 1 102 ? 1.974 1.443 12.982 1.00 94.69 102 GLN A N 1
ATOM 786 C CA . GLN A 1 102 ? 1.420 0.473 12.053 1.00 94.69 102 GLN A CA 1
ATOM 787 C C . GLN A 1 102 ? 0.220 -0.226 12.680 1.00 94.69 102 GLN A C 1
ATOM 789 O O . GLN A 1 102 ? 0.287 -0.727 13.805 1.00 94.69 102 GLN A O 1
ATOM 794 N N . VAL A 1 103 ? -0.876 -0.291 11.931 1.00 96.56 103 VAL A N 1
ATOM 795 C CA . VAL A 1 103 ? -1.970 -1.223 12.209 1.00 96.56 103 VAL A CA 1
ATOM 796 C C . VAL A 1 103 ? -1.874 -2.393 11.242 1.00 96.56 103 VAL A C 1
ATOM 798 O O . VAL A 1 103 ? -1.635 -2.204 10.049 1.00 96.56 103 VAL A O 1
ATOM 801 N N . LEU A 1 104 ? -2.037 -3.601 11.775 1.00 97.44 104 LEU A N 1
ATOM 802 C CA . LEU A 1 104 ? -1.941 -4.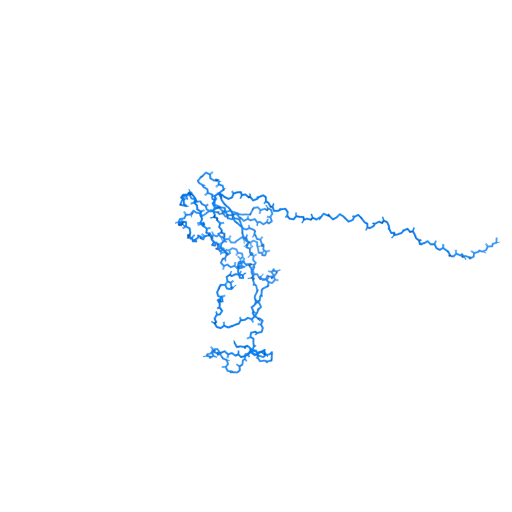839 11.015 1.00 97.44 104 LEU A CA 1
ATOM 803 C C . LEU A 1 104 ? -3.235 -5.626 11.176 1.00 97.44 104 LEU A C 1
ATOM 805 O O . LEU A 1 104 ? -3.731 -5.794 12.292 1.00 97.44 104 LEU A O 1
ATOM 809 N N . PHE A 1 105 ? -3.771 -6.125 10.070 1.00 97.75 105 PHE A N 1
ATOM 810 C CA . PHE A 1 105 ? -4.954 -6.979 10.074 1.00 97.75 105 PHE A CA 1
ATOM 811 C C . PHE A 1 105 ? -4.993 -7.870 8.827 1.00 97.75 105 PHE A C 1
ATOM 813 O O . PHE A 1 105 ? -4.427 -7.507 7.797 1.00 97.75 105 PHE A O 1
ATOM 820 N N . PRO A 1 106 ? -5.649 -9.041 8.878 1.00 98.00 106 PRO A N 1
ATOM 821 C CA . PRO A 1 106 ? -5.811 -9.878 7.696 1.00 98.00 106 PRO A CA 1
ATOM 822 C C . PRO A 1 106 ? -6.822 -9.263 6.719 1.00 98.00 106 PRO A C 1
ATOM 824 O O . PRO A 1 106 ? -7.918 -8.851 7.119 1.00 98.00 106 PRO A O 1
ATOM 827 N N . ALA A 1 107 ? -6.483 -9.257 5.432 1.00 97.94 107 ALA A N 1
ATOM 828 C CA . ALA A 1 107 ? -7.411 -8.974 4.349 1.00 97.94 107 ALA A CA 1
ATOM 829 C C . ALA A 1 107 ? -8.610 -9.942 4.415 1.00 97.94 107 ALA A C 1
ATOM 831 O O . ALA A 1 107 ? -8.425 -11.135 4.683 1.00 97.94 107 ALA A O 1
ATOM 832 N N . PRO A 1 108 ? -9.845 -9.469 4.173 1.00 98.00 108 PRO A N 1
ATOM 833 C CA . PRO A 1 108 ? -11.001 -10.351 4.063 1.00 98.00 108 PRO A CA 1
ATOM 834 C C . PRO A 1 108 ? -10.824 -11.469 3.017 1.00 98.00 108 PRO A C 1
ATOM 836 O O . PRO A 1 108 ? -10.026 -11.366 2.093 1.00 98.00 108 PRO A O 1
ATOM 839 N N . ASP A 1 109 ? -11.586 -12.553 3.172 1.00 97.94 109 ASP A N 1
ATOM 840 C CA . ASP A 1 109 ? -11.532 -13.726 2.283 1.00 97.94 109 ASP A CA 1
ATOM 841 C C . ASP A 1 109 ? -12.135 -13.522 0.875 1.00 97.94 109 ASP A C 1
ATOM 843 O O . ASP A 1 109 ? -11.630 -14.132 -0.066 1.00 97.94 109 ASP A O 1
ATOM 847 N N . PRO A 1 110 ? -13.203 -12.716 0.676 1.00 98.19 110 PRO A N 1
ATOM 848 C CA . PRO A 1 110 ? -13.775 -12.524 -0.654 1.00 98.19 110 PRO A CA 1
ATOM 849 C C . PRO A 1 110 ? -12.778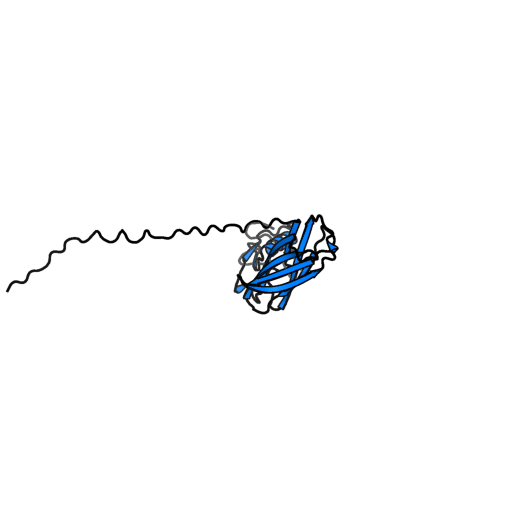 -11.895 -1.630 1.00 98.19 110 PRO A C 1
ATOM 851 O O . PRO A 1 110 ? -12.435 -10.718 -1.519 1.00 98.19 110 PRO A O 1
ATOM 854 N N . ASP A 1 111 ? -12.355 -12.684 -2.615 1.00 98.50 111 ASP A N 1
ATOM 855 C CA . ASP A 1 111 ? -11.493 -12.213 -3.691 1.00 98.50 111 ASP A CA 1
ATOM 856 C C . ASP A 1 111 ? -12.205 -11.169 -4.561 1.00 98.50 111 ASP A C 1
ATOM 858 O O . ASP A 1 111 ? -13.433 -11.172 -4.702 1.00 98.50 111 ASP A O 1
ATOM 862 N N . PHE A 1 112 ? -11.421 -10.293 -5.177 1.00 98.56 112 PHE A N 1
ATOM 863 C CA . PHE A 1 112 ? -11.875 -9.196 -6.022 1.00 98.56 112 PHE A CA 1
ATOM 864 C C . PHE A 1 112 ? -12.862 -8.248 -5.341 1.00 98.56 112 PHE A C 1
ATOM 866 O O . PHE A 1 112 ? -13.928 -7.944 -5.892 1.00 98.56 112 PHE A O 1
ATOM 873 N N . THR A 1 113 ? -12.501 -7.775 -4.153 1.00 98.56 113 THR A N 1
ATOM 874 C CA . THR A 1 113 ? -13.345 -6.897 -3.348 1.00 98.56 113 THR A CA 1
ATOM 875 C C . THR A 1 113 ? -12.564 -5.691 -2.836 1.00 98.56 113 THR A C 1
ATOM 877 O O . THR A 1 113 ? -11.522 -5.818 -2.196 1.00 98.56 113 THR A O 1
ATOM 880 N N . GLY A 1 114 ? -13.108 -4.499 -3.088 1.00 98.50 114 GLY A N 1
ATOM 881 C CA . GLY A 1 114 ? -12.619 -3.252 -2.509 1.00 98.50 114 GLY A CA 1
ATOM 882 C C . GLY A 1 114 ? -13.259 -2.969 -1.150 1.00 98.50 114 GLY A C 1
ATOM 883 O O . GLY A 1 114 ? -14.461 -3.196 -0.955 1.00 98.50 114 GLY A O 1
ATOM 884 N N . TYR A 1 115 ? -12.464 -2.425 -0.230 1.00 98.56 115 TYR A N 1
ATOM 885 C CA . TYR A 1 115 ? -12.911 -2.026 1.102 1.00 98.56 115 TYR A CA 1
ATOM 886 C C . TYR A 1 115 ? -12.483 -0.594 1.418 1.00 98.56 115 TYR A C 1
ATOM 888 O O . TYR A 1 115 ? -11.349 -0.198 1.152 1.00 98.56 115 TYR A O 1
ATOM 896 N N . LEU A 1 116 ? -13.381 0.165 2.045 1.00 98.62 116 LEU A N 1
ATOM 897 C CA . LEU A 1 116 ? -13.024 1.389 2.752 1.00 98.62 116 LEU A CA 1
ATOM 898 C C . LEU A 1 116 ? -12.485 0.990 4.127 1.00 98.62 116 LEU A C 1
ATOM 900 O O . LEU A 1 116 ? -13.189 0.348 4.912 1.00 98.62 116 LEU A O 1
ATOM 904 N N . VAL A 1 117 ? -11.268 1.416 4.436 1.00 98.44 117 VAL A N 1
ATOM 905 C CA . VAL A 1 117 ? -10.695 1.312 5.774 1.00 98.44 117 VAL A CA 1
ATOM 906 C C . VAL A 1 117 ? -10.857 2.656 6.463 1.00 98.44 117 VAL A C 1
ATOM 908 O O . VAL A 1 117 ? -10.448 3.691 5.942 1.00 98.44 117 VAL A O 1
ATOM 911 N N . ARG A 1 118 ? -11.452 2.648 7.652 1.00 98.31 118 ARG A N 1
ATOM 912 C CA . ARG A 1 118 ? -11.505 3.803 8.546 1.00 98.31 118 ARG A CA 1
ATOM 913 C C . ARG A 1 118 ? -10.690 3.484 9.783 1.00 98.31 118 ARG A C 1
ATOM 915 O O . ARG A 1 118 ? -11.022 2.535 10.484 1.00 98.31 118 ARG A O 1
ATOM 922 N N . ILE A 1 119 ? -9.679 4.293 10.070 1.00 97.69 119 ILE A N 1
ATOM 923 C CA . ILE A 1 119 ? -8.934 4.207 11.326 1.00 97.69 119 ILE A CA 1
ATOM 924 C C . ILE A 1 119 ? -9.371 5.372 12.201 1.00 97.69 119 ILE A C 1
ATOM 926 O O . ILE A 1 119 ? -9.374 6.522 11.761 1.00 97.69 119 ILE A O 1
ATOM 930 N N . GLN A 1 120 ? -9.789 5.061 13.421 1.00 96.31 120 GLN A N 1
ATOM 931 C CA . GLN A 1 120 ? -10.254 6.018 14.414 1.00 96.31 120 GLN A CA 1
ATOM 932 C C . GLN A 1 120 ? -9.304 6.009 15.602 1.00 96.31 120 GLN A C 1
ATOM 934 O O . GLN A 1 120 ? -8.911 4.945 16.071 1.00 96.31 120 GLN A O 1
ATOM 939 N N . VAL A 1 121 ? -8.965 7.194 16.095 1.00 94.38 121 VAL A N 1
ATOM 940 C CA . VAL A 1 121 ? -8.265 7.350 17.368 1.00 94.38 121 VAL A CA 1
ATOM 941 C C . VAL A 1 121 ? -9.323 7.480 18.452 1.00 94.38 121 VAL A C 1
ATOM 943 O O . VAL A 1 121 ? -10.147 8.397 18.384 1.00 94.38 121 VAL A O 1
ATOM 946 N N . VAL A 1 122 ? -9.316 6.563 19.414 1.00 93.88 122 VAL A N 1
ATOM 947 C CA . VAL A 1 122 ? -10.278 6.520 20.521 1.00 93.88 122 VAL A CA 1
ATOM 948 C C . VAL A 1 122 ? -9.575 6.641 21.867 1.00 93.88 122 VAL A C 1
ATOM 950 O O . VAL A 1 122 ? -8.447 6.167 22.022 1.00 93.88 122 VAL A O 1
ATOM 953 N N . ASP A 1 123 ? -10.233 7.285 22.828 1.00 91.19 123 ASP A N 1
ATOM 954 C CA . ASP A 1 123 ? -9.783 7.331 24.221 1.00 91.19 123 ASP A CA 1
ATOM 955 C C . ASP A 1 123 ? -10.274 6.120 25.041 1.00 91.19 123 ASP A C 1
ATOM 957 O O . ASP A 1 123 ? -10.948 5.221 24.529 1.00 91.19 123 ASP A O 1
ATOM 961 N N . GLU A 1 124 ? -9.941 6.088 26.334 1.00 88.38 124 GLU A N 1
ATOM 962 C CA . GLU A 1 124 ? -10.356 5.021 27.259 1.00 88.38 124 GLU A CA 1
ATOM 963 C C . GLU A 1 124 ? -11.880 4.936 27.456 1.00 88.38 124 GLU A C 1
ATOM 965 O O . GLU A 1 124 ? -12.399 3.868 27.786 1.00 88.38 124 GLU A O 1
ATOM 970 N N . ALA A 1 125 ? -12.604 6.040 27.243 1.00 90.00 125 ALA A N 1
ATOM 971 C CA . ALA A 1 125 ? -14.062 6.090 27.309 1.00 90.00 125 ALA A CA 1
ATOM 972 C C . ALA A 1 125 ? -14.729 5.654 25.988 1.00 90.00 125 ALA A C 1
ATOM 974 O O . ALA A 1 125 ? -15.954 5.524 25.933 1.00 90.00 125 ALA A O 1
ATOM 975 N N . GLY A 1 126 ? -13.940 5.401 24.937 1.00 89.12 126 GLY A N 1
ATOM 976 C CA . GLY A 1 126 ? -14.412 5.053 23.599 1.00 89.12 126 GLY A CA 1
ATOM 977 C C . GLY A 1 126 ? -14.856 6.260 22.770 1.00 89.12 126 GLY A C 1
ATOM 978 O O . GLY A 1 126 ? -15.520 6.086 21.746 1.00 89.12 126 GLY A O 1
ATOM 979 N N . GLU A 1 127 ? -14.523 7.483 23.186 1.00 92.00 127 GLU A N 1
ATOM 980 C CA . GLU A 1 127 ? -14.793 8.678 22.397 1.00 92.00 127 GLU A CA 1
ATOM 981 C C . GLU A 1 127 ? -13.851 8.744 21.190 1.00 92.00 127 GLU A C 1
ATOM 983 O O . GLU A 1 127 ? -12.634 8.620 21.312 1.00 92.00 127 GLU A O 1
ATOM 988 N N . VAL A 1 128 ? -14.416 8.983 20.003 1.00 93.56 128 VAL A N 1
ATOM 989 C CA . VAL A 1 128 ? -13.642 9.179 18.773 1.00 93.56 128 VAL A CA 1
ATOM 990 C C . VAL A 1 128 ? -13.055 10.589 18.762 1.00 93.56 128 VAL A C 1
ATOM 992 O O . VAL A 1 128 ? -13.778 11.569 18.586 1.00 93.56 128 VAL A O 1
ATOM 995 N N . LEU A 1 129 ? -11.734 10.682 18.883 1.00 92.62 129 LEU A N 1
ATOM 996 C CA . LEU A 1 129 ? -10.997 11.947 18.891 1.00 92.62 129 LEU A CA 1
ATOM 997 C C . LEU A 1 129 ? -10.604 12.402 17.483 1.00 92.62 129 LEU A C 1
ATOM 999 O O . LEU A 1 129 ? -10.629 13.592 17.183 1.00 92.62 129 LEU A O 1
ATOM 1003 N N . ALA A 1 130 ? -10.255 11.465 16.605 1.00 93.88 130 ALA A N 1
ATOM 1004 C CA . ALA A 1 130 ? -9.968 11.731 15.200 1.00 93.88 130 ALA A CA 1
ATOM 1005 C C . ALA A 1 130 ? -10.227 10.486 14.355 1.00 93.88 130 ALA A C 1
ATOM 1007 O O . ALA A 1 130 ? -10.370 9.375 14.871 1.00 93.88 130 ALA A O 1
ATOM 1008 N N . LYS A 1 131 ? -10.301 10.667 13.039 1.00 95.56 131 LYS A N 1
ATOM 1009 C CA . LYS A 1 131 ? -10.428 9.564 12.089 1.00 95.56 131 LYS A CA 1
ATOM 1010 C C . LYS A 1 131 ? -9.843 9.953 10.746 1.00 95.56 131 LYS A C 1
ATOM 1012 O O . LYS A 1 131 ? -9.966 11.103 10.334 1.00 95.56 131 LYS A O 1
ATOM 1017 N N . ASP A 1 132 ? -9.312 8.971 10.048 1.00 97.00 132 ASP A N 1
ATOM 1018 C CA . ASP A 1 132 ? -8.932 9.096 8.649 1.00 97.00 132 ASP A CA 1
ATOM 1019 C C . ASP A 1 132 ? -9.339 7.821 7.902 1.00 97.00 132 ASP A C 1
ATOM 1021 O O . ASP A 1 132 ? -9.677 6.796 8.512 1.00 97.00 132 ASP A O 1
ATOM 1025 N N . THR A 1 133 ? -9.377 7.896 6.579 1.00 97.31 133 THR A N 1
ATOM 1026 C CA . THR A 1 133 ? -9.808 6.798 5.720 1.00 97.31 133 THR A CA 1
ATOM 1027 C C . THR A 1 133 ? -8.844 6.564 4.571 1.00 97.31 133 THR A C 1
ATOM 1029 O O . THR A 1 133 ? -8.337 7.506 3.969 1.00 97.31 133 THR A O 1
ATOM 1032 N N . CYS A 1 134 ? -8.671 5.302 4.205 1.00 97.56 134 CYS A N 1
ATOM 1033 C CA . CYS A 1 134 ? -8.054 4.893 2.949 1.00 97.56 134 CYS A CA 1
ATOM 1034 C C . CYS A 1 134 ? -8.854 3.739 2.332 1.00 97.56 134 CYS A C 1
ATOM 1036 O O . CYS A 1 134 ? -9.891 3.328 2.863 1.00 97.56 134 CYS A O 1
ATOM 1038 N N . ALA A 1 135 ? -8.394 3.230 1.194 1.00 97.69 135 ALA A N 1
ATOM 1039 C CA . ALA A 1 135 ? -8.942 2.030 0.586 1.00 97.69 135 ALA A CA 1
ATOM 1040 C C . ALA A 1 135 ? -7.936 0.878 0.676 1.00 97.69 135 ALA A C 1
ATOM 1042 O O . ALA A 1 135 ? -6.735 1.091 0.820 1.00 97.69 135 ALA A O 1
ATOM 1043 N N . ILE A 1 136 ? -8.440 -0.346 0.561 1.00 98.38 136 ILE A N 1
ATOM 1044 C CA . ILE A 1 136 ? -7.639 -1.517 0.204 1.00 98.38 136 ILE A CA 1
ATOM 1045 C C . ILE A 1 136 ? -8.360 -2.294 -0.896 1.00 98.38 136 ILE A C 1
ATOM 1047 O O . ILE A 1 136 ? -9.594 -2.337 -0.932 1.00 98.38 136 ILE A O 1
ATOM 1051 N N . ASP A 1 137 ? -7.584 -2.912 -1.779 1.00 98.62 137 ASP A N 1
ATOM 1052 C CA . ASP A 1 137 ? -8.075 -3.819 -2.814 1.00 98.62 137 ASP A CA 1
ATOM 1053 C C . ASP A 1 137 ? -7.583 -5.233 -2.516 1.00 98.62 137 ASP A C 1
ATOM 1055 O O . ASP A 1 137 ? -6.375 -5.485 -2.510 1.00 98.62 137 ASP A O 1
ATOM 1059 N N . VAL A 1 138 ? -8.529 -6.135 -2.262 1.00 98.75 138 VAL A N 1
ATOM 1060 C CA . VAL A 1 138 ? -8.264 -7.560 -2.104 1.00 98.75 138 VAL A CA 1
ATOM 1061 C C . VAL A 1 138 ? -8.597 -8.238 -3.423 1.00 98.75 138 VAL A C 1
ATOM 1063 O O . VAL A 1 138 ? -9.760 -8.522 -3.702 1.00 98.75 138 VAL A O 1
ATOM 1066 N N . SER A 1 139 ? -7.579 -8.464 -4.245 1.00 98.69 139 SER A N 1
ATOM 1067 C CA . SER A 1 139 ? -7.705 -9.085 -5.560 1.00 98.69 139 SER A CA 1
ATOM 1068 C C . SER A 1 139 ? -6.482 -9.950 -5.852 1.00 98.69 139 SER A C 1
ATOM 1070 O O . SER A 1 139 ? -5.350 -9.470 -5.853 1.00 98.69 139 SER A O 1
ATOM 1072 N N . SER A 1 140 ? -6.705 -11.215 -6.201 1.00 98.00 140 SER A N 1
ATOM 1073 C CA . SER A 1 140 ? -5.658 -12.154 -6.628 1.00 98.00 140 SER A CA 1
ATOM 1074 C C . SER A 1 140 ? -5.014 -11.791 -7.972 1.00 98.00 140 SER A C 1
ATOM 1076 O O . SER A 1 140 ? -3.952 -12.306 -8.318 1.00 98.00 140 SER A O 1
ATOM 1078 N N . SER A 1 141 ? -5.641 -10.896 -8.740 1.00 97.81 141 SER A N 1
ATOM 1079 C CA . SER A 1 141 ? -5.120 -10.382 -10.003 1.00 97.81 141 SER A CA 1
ATOM 1080 C C . SER A 1 141 ? -5.549 -8.936 -10.233 1.00 97.81 141 SER A C 1
ATOM 1082 O O . SER A 1 141 ? -6.730 -8.602 -10.123 1.00 97.81 141 SER A O 1
ATOM 1084 N N . PHE A 1 142 ? -4.603 -8.091 -10.647 1.00 97.75 142 PHE A N 1
ATOM 1085 C CA . PHE A 1 142 ? -4.874 -6.702 -11.025 1.00 97.75 142 PHE A CA 1
ATOM 1086 C C . PHE A 1 142 ? -5.773 -6.583 -12.268 1.00 97.75 142 PHE A C 1
ATOM 1088 O O . PHE A 1 142 ? -6.420 -5.558 -12.458 1.00 97.75 142 PHE A O 1
ATOM 1095 N N . VAL A 1 143 ? -5.834 -7.621 -13.117 1.00 97.88 143 VAL A N 1
ATOM 1096 C CA . VAL A 1 143 ? -6.482 -7.582 -14.443 1.00 97.88 143 VAL A CA 1
ATOM 1097 C C . VAL A 1 143 ? -7.971 -7.246 -14.353 1.00 97.88 143 VAL A C 1
ATOM 1099 O O . VAL A 1 143 ? -8.522 -6.637 -15.266 1.00 97.88 143 VAL A O 1
ATOM 1102 N N . LYS A 1 144 ? -8.634 -7.617 -13.253 1.00 98.25 144 LYS A N 1
ATOM 1103 C CA . LYS A 1 144 ? -10.059 -7.327 -13.064 1.00 98.25 144 LYS A CA 1
ATOM 1104 C C . LYS A 1 144 ? -10.324 -5.855 -12.745 1.00 98.25 144 LYS A C 1
ATOM 1106 O O . LYS A 1 144 ? -11.318 -5.309 -13.217 1.00 98.25 144 LYS A O 1
ATOM 1111 N N . PHE A 1 145 ? -9.447 -5.228 -11.961 1.00 98.25 145 PHE A N 1
ATOM 1112 C CA . PHE A 1 145 ? -9.563 -3.832 -11.533 1.00 98.25 145 PHE A CA 1
ATOM 1113 C C . PHE A 1 145 ? -8.242 -3.083 -11.762 1.00 98.25 145 PHE A C 1
ATOM 1115 O O . PHE A 1 145 ? -7.560 -2.719 -10.796 1.00 98.25 145 PHE A O 1
ATOM 1122 N N . PRO A 1 146 ? -7.852 -2.854 -13.028 1.00 98.06 146 PRO A N 1
ATOM 1123 C CA . PRO A 1 146 ? -6.608 -2.168 -13.330 1.00 98.06 146 PRO A CA 1
ATOM 1124 C C . PRO A 1 146 ? -6.704 -0.699 -12.906 1.00 98.06 146 PRO A C 1
ATOM 1126 O O . PRO A 1 146 ? -7.610 0.031 -13.310 1.00 98.06 146 PRO A O 1
ATOM 1129 N N . ARG A 1 147 ? -5.745 -0.261 -12.095 1.00 98.31 147 ARG A N 1
ATOM 1130 C CA . ARG A 1 147 ? -5.502 1.134 -11.716 1.00 98.31 147 ARG A CA 1
ATOM 1131 C C . ARG A 1 147 ? -4.130 1.489 -12.258 1.00 98.31 147 ARG A C 1
ATOM 1133 O O . ARG A 1 147 ? -3.116 1.276 -11.597 1.00 98.31 147 ARG A O 1
ATOM 1140 N N . TYR A 1 148 ? -4.131 1.908 -13.517 1.00 97.81 148 TYR A N 1
ATOM 1141 C CA . TYR A 1 148 ? -2.939 1.987 -14.349 1.00 97.81 148 TYR A CA 1
ATOM 1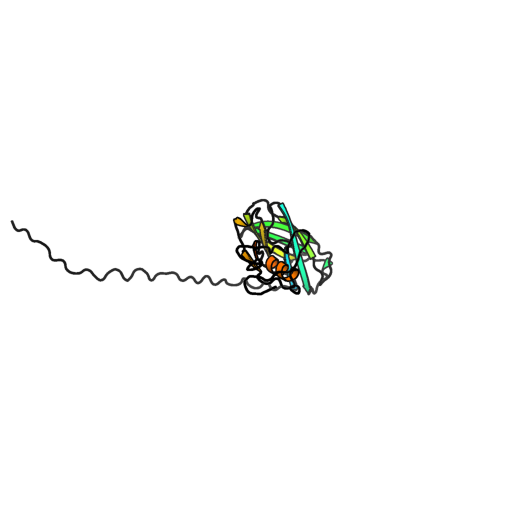142 C C . TYR A 1 148 ? -2.263 3.356 -14.199 1.00 97.81 148 TYR A C 1
ATOM 1144 O O . TYR A 1 148 ? -2.893 4.387 -14.432 1.00 97.81 148 TYR A O 1
ATOM 1152 N N . GLY A 1 149 ? -0.994 3.361 -13.797 1.00 97.69 149 GLY A N 1
ATOM 1153 C CA . GLY A 1 149 ? -0.102 4.518 -13.852 1.00 97.69 149 GLY A CA 1
ATOM 1154 C C . GLY A 1 149 ? 1.019 4.310 -14.870 1.00 97.69 149 GLY A C 1
ATOM 1155 O O . GLY A 1 149 ? 1.111 3.258 -15.498 1.00 97.69 149 GLY A O 1
ATOM 1156 N N . TYR A 1 150 ? 1.899 5.294 -15.014 1.00 97.75 150 TYR A N 1
ATOM 1157 C CA . TYR A 1 150 ? 3.041 5.199 -15.918 1.00 97.75 150 TYR A CA 1
ATOM 1158 C C . TYR A 1 150 ? 4.272 5.892 -15.335 1.00 97.75 150 TYR A C 1
ATOM 1160 O O . TYR A 1 150 ? 4.158 6.821 -14.533 1.00 97.75 150 TYR A O 1
ATOM 1168 N N . VAL A 1 151 ? 5.443 5.447 -15.775 1.00 97.06 151 VAL A N 1
ATOM 1169 C CA . VAL A 1 151 ? 6.723 6.144 -15.643 1.00 97.06 151 VAL A CA 1
ATOM 1170 C C . VAL A 1 151 ? 7.280 6.383 -17.039 1.00 97.06 151 VAL A C 1
ATOM 1172 O O . VAL A 1 151 ? 7.050 5.594 -17.954 1.00 97.06 151 VAL A O 1
ATOM 1175 N N . CYS A 1 152 ? 7.974 7.498 -17.226 1.00 95.06 152 CYS A N 1
ATOM 1176 C CA . CYS A 1 152 ? 8.501 7.883 -18.534 1.00 95.06 152 CYS A CA 1
ATOM 1177 C C . CYS A 1 152 ? 9.872 8.557 -18.456 1.00 95.06 152 CYS A C 1
ATOM 1179 O O . CYS A 1 152 ? 10.332 9.077 -19.463 1.00 95.06 152 CYS A O 1
ATOM 1181 N N . ASP A 1 153 ? 10.492 8.605 -17.281 1.00 93.25 153 ASP A N 1
ATOM 1182 C CA . ASP A 1 153 ? 11.821 9.169 -17.049 1.00 93.25 153 ASP A CA 1
ATOM 1183 C C . ASP A 1 153 ? 12.612 8.158 -16.214 1.00 93.25 153 ASP A C 1
ATOM 1185 O O . ASP A 1 153 ? 12.048 7.529 -15.313 1.00 93.25 153 ASP A O 1
ATOM 1189 N N . TYR A 1 154 ? 13.887 7.988 -16.551 1.00 93.12 154 TYR A N 1
ATOM 1190 C CA . TYR A 1 154 ? 14.774 6.956 -16.012 1.00 93.12 154 TYR A CA 1
ATOM 1191 C C . TYR A 1 154 ? 16.132 7.522 -15.580 1.00 93.12 154 TYR A C 1
ATOM 1193 O O . TYR A 1 154 ? 17.057 6.759 -15.312 1.00 93.12 154 TYR A O 1
ATOM 1201 N N . GLY A 1 155 ? 16.254 8.851 -15.478 1.00 90.81 155 GLY A N 1
ATOM 1202 C CA . GLY A 1 155 ? 17.496 9.496 -15.071 1.00 90.81 155 GLY A CA 1
ATOM 1203 C C . GLY A 1 155 ? 18.009 9.016 -13.698 1.00 90.81 155 GLY A C 1
ATOM 1204 O O . GLY A 1 155 ? 17.222 8.775 -12.776 1.00 90.81 155 GLY A O 1
ATOM 1205 N N . PRO A 1 156 ? 19.338 8.945 -13.496 1.00 87.88 156 PRO A N 1
ATOM 1206 C CA . PRO A 1 156 ? 19.945 8.322 -12.313 1.00 87.88 156 PRO A CA 1
ATOM 1207 C C . PRO A 1 156 ? 19.698 9.078 -10.997 1.00 87.88 156 PRO A C 1
ATOM 1209 O O . PRO A 1 156 ? 19.946 8.542 -9.920 1.00 87.88 156 PRO A O 1
ATOM 1212 N N . SER A 1 157 ? 19.236 10.331 -11.061 1.00 90.25 157 SER A N 1
ATOM 1213 C CA . SER A 1 157 ? 18.943 11.167 -9.890 1.00 90.25 157 SER A CA 1
ATOM 1214 C C . SER A 1 157 ? 17.467 11.172 -9.484 1.00 90.25 157 SER A C 1
ATOM 1216 O O . SER A 1 157 ? 17.076 11.982 -8.642 1.00 90.25 157 SER A O 1
ATOM 1218 N N . LEU A 1 158 ? 16.625 10.342 -10.106 1.00 93.19 158 LEU A N 1
ATOM 1219 C CA . LEU A 1 158 ? 15.206 10.287 -9.771 1.00 93.19 158 LEU A CA 1
ATOM 1220 C C . LEU A 1 158 ? 14.994 9.679 -8.375 1.00 93.19 158 LEU A C 1
ATOM 1222 O O . LEU A 1 158 ? 15.582 8.641 -8.060 1.00 93.19 158 LEU A O 1
ATOM 1226 N N . PRO A 1 159 ? 14.113 10.264 -7.542 1.00 95.25 159 PRO A N 1
ATOM 1227 C CA . PRO A 1 159 ? 13.735 9.689 -6.256 1.00 95.25 159 PRO A CA 1
ATOM 1228 C C . PRO A 1 159 ? 12.728 8.546 -6.474 1.00 95.25 159 PRO A C 1
ATOM 1230 O O . PRO A 1 159 ? 11.547 8.661 -6.150 1.00 95.25 159 PRO A O 1
ATOM 1233 N N . ALA A 1 160 ? 13.187 7.448 -7.081 1.00 93.81 160 ALA A N 1
ATOM 1234 C CA . ALA A 1 160 ? 12.329 6.357 -7.543 1.00 93.81 160 ALA A CA 1
ATOM 1235 C C . ALA A 1 160 ? 11.463 5.769 -6.417 1.00 93.81 160 ALA A C 1
ATOM 1237 O O . ALA A 1 160 ? 10.275 5.532 -6.619 1.00 93.81 160 ALA A O 1
ATOM 1238 N N . GLU A 1 161 ? 12.024 5.589 -5.219 1.00 93.69 161 GLU A N 1
ATOM 1239 C CA . GLU A 1 161 ? 11.283 5.064 -4.067 1.00 93.69 161 GLU A CA 1
ATOM 1240 C C . GLU A 1 161 ? 10.119 5.977 -3.660 1.00 93.69 161 GLU A C 1
ATOM 1242 O O . GLU A 1 161 ? 9.001 5.490 -3.499 1.00 93.69 161 GLU A O 1
ATOM 1247 N N . ASP A 1 162 ? 10.337 7.293 -3.583 1.00 94.44 162 ASP A N 1
ATOM 1248 C CA . ASP A 1 162 ? 9.287 8.262 -3.242 1.00 94.44 162 ASP A CA 1
ATOM 1249 C C . ASP A 1 162 ? 8.200 8.320 -4.323 1.00 94.44 162 ASP A C 1
ATOM 1251 O O . ASP A 1 162 ? 7.007 8.400 -4.017 1.00 94.44 162 ASP A O 1
ATOM 1255 N N . MET A 1 163 ? 8.591 8.231 -5.598 1.00 95.38 163 MET A N 1
ATOM 1256 C CA . MET A 1 163 ? 7.653 8.189 -6.723 1.00 95.38 163 MET A CA 1
ATOM 1257 C C . MET A 1 163 ? 6.764 6.942 -6.660 1.00 95.38 163 MET A C 1
ATOM 1259 O O . MET A 1 163 ? 5.541 7.042 -6.796 1.00 95.38 163 MET A O 1
ATOM 1263 N N . ILE A 1 164 ? 7.354 5.771 -6.400 1.00 95.06 164 ILE A N 1
ATOM 1264 C CA . ILE A 1 164 ? 6.612 4.517 -6.229 1.00 95.06 164 ILE A CA 1
ATOM 1265 C C . ILE A 1 164 ? 5.746 4.562 -4.965 1.00 95.06 164 ILE A C 1
ATOM 1267 O O . ILE A 1 164 ? 4.588 4.146 -5.010 1.00 95.06 164 ILE A O 1
ATOM 1271 N N . ALA A 1 165 ? 6.241 5.127 -3.863 1.00 93.25 165 ALA A N 1
ATOM 1272 C CA . ALA A 1 165 ? 5.468 5.313 -2.637 1.00 93.25 165 ALA A CA 1
ATOM 1273 C C . ALA A 1 165 ? 4.243 6.215 -2.870 1.00 93.25 165 ALA A C 1
ATOM 1275 O O . ALA A 1 165 ? 3.141 5.908 -2.405 1.00 93.25 165 ALA A O 1
ATOM 1276 N N . GLN A 1 166 ? 4.395 7.283 -3.656 1.00 94.38 166 GLN A N 1
ATOM 1277 C CA . GLN A 1 166 ? 3.290 8.150 -4.057 1.00 94.38 166 GLN A CA 1
ATOM 1278 C C . GLN A 1 166 ? 2.272 7.414 -4.942 1.00 94.38 166 GLN A C 1
ATOM 1280 O O . GLN A 1 166 ? 1.069 7.541 -4.719 1.00 94.38 166 GLN A O 1
ATOM 1285 N N . MET A 1 167 ? 2.713 6.612 -5.914 1.00 96.81 167 MET A N 1
ATOM 1286 C CA . MET A 1 167 ? 1.809 5.782 -6.726 1.00 96.81 167 MET A CA 1
ATOM 1287 C C . MET A 1 167 ? 1.053 4.756 -5.874 1.00 96.81 167 MET A C 1
ATOM 1289 O O . MET A 1 167 ? -0.156 4.571 -6.035 1.00 96.81 167 MET A O 1
ATOM 1293 N N . ASN A 1 168 ? 1.741 4.139 -4.916 1.00 96.19 168 ASN A N 1
ATOM 1294 C CA . ASN A 1 168 ? 1.154 3.205 -3.967 1.00 96.19 168 ASN A CA 1
ATOM 1295 C C . ASN A 1 168 ? 0.103 3.882 -3.066 1.00 96.19 168 ASN A C 1
ATOM 1297 O O . ASN A 1 168 ? -0.939 3.288 -2.793 1.00 96.19 168 ASN A O 1
ATOM 1301 N N . ARG A 1 169 ? 0.289 5.161 -2.698 1.00 94.38 169 ARG A N 1
ATOM 1302 C CA . ARG A 1 169 ? -0.734 5.946 -1.980 1.00 94.38 169 ARG A CA 1
ATOM 1303 C C . ARG A 1 169 ? -2.038 6.103 -2.772 1.00 94.38 169 ARG A C 1
ATOM 1305 O O . ARG A 1 169 ? -3.100 6.232 -2.166 1.00 94.38 169 ARG A O 1
ATOM 1312 N N . TYR A 1 170 ? -1.974 6.066 -4.100 1.00 96.06 170 TYR A N 1
ATOM 1313 C CA . TYR A 1 170 ? -3.147 6.061 -4.982 1.00 96.06 170 TYR A CA 1
ATOM 1314 C C . TYR A 1 170 ? -3.627 4.649 -5.345 1.00 96.06 170 TYR A C 1
ATOM 1316 O O . TYR A 1 170 ? -4.547 4.496 -6.148 1.00 96.06 170 TYR A O 1
ATOM 1324 N N . HIS A 1 171 ? -3.019 3.617 -4.758 1.00 97.56 171 HIS A N 1
ATOM 1325 C CA . HIS A 1 171 ? -3.284 2.210 -5.037 1.00 97.56 171 HIS A CA 1
ATOM 1326 C C . HIS A 1 171 ? -3.063 1.825 -6.508 1.00 97.56 171 HIS A C 1
ATOM 1328 O O . HIS A 1 171 ? -3.729 0.917 -7.005 1.00 97.56 171 HIS A O 1
ATOM 1334 N N . ILE A 1 172 ? -2.138 2.485 -7.216 1.00 98.44 172 ILE A N 1
ATOM 1335 C CA . ILE A 1 172 ? -1.739 2.084 -8.574 1.00 98.44 172 ILE A CA 1
ATOM 1336 C C . ILE A 1 172 ? -1.187 0.656 -8.524 1.00 98.44 172 ILE A C 1
ATOM 1338 O O . ILE A 1 172 ? -0.207 0.390 -7.832 1.00 98.44 172 ILE A O 1
ATOM 1342 N N . ASN A 1 173 ? -1.840 -0.267 -9.231 1.00 97.69 173 ASN A N 1
ATOM 1343 C CA . ASN A 1 173 ? -1.520 -1.700 -9.206 1.00 97.69 173 ASN A CA 1
ATOM 1344 C C . ASN A 1 173 ? -0.915 -2.209 -10.525 1.00 97.69 173 ASN A C 1
ATOM 1346 O O . ASN A 1 173 ? -0.579 -3.388 -10.625 1.00 97.69 173 ASN A O 1
ATOM 1350 N N . VAL A 1 174 ? -0.756 -1.324 -11.515 1.00 97.81 174 VAL A N 1
ATOM 1351 C CA . VAL A 1 174 ? -0.036 -1.571 -12.770 1.00 97.81 174 VAL A CA 1
ATOM 1352 C C . VAL A 1 174 ? 0.716 -0.306 -13.156 1.00 97.81 174 VAL A C 1
ATOM 1354 O O . VAL A 1 174 ? 0.151 0.786 -13.089 1.00 97.81 174 VAL A O 1
ATOM 1357 N N . ILE A 1 175 ? 1.968 -0.451 -13.584 1.00 97.88 175 ILE A N 1
ATOM 1358 C CA . 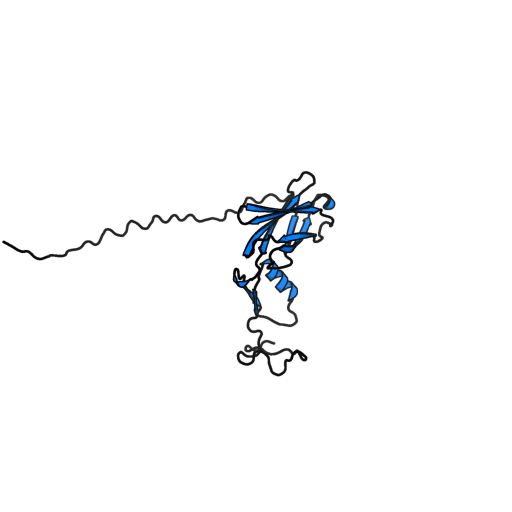ILE A 1 175 ? 2.800 0.661 -14.046 1.00 97.88 175 ILE A CA 1
ATOM 1359 C C . ILE A 1 175 ? 3.274 0.359 -15.462 1.00 97.88 175 ILE A C 1
ATOM 1361 O O . ILE A 1 175 ? 3.849 -0.696 -15.727 1.00 97.88 175 ILE A O 1
ATOM 1365 N N . GLU A 1 176 ? 3.013 1.285 -16.376 1.00 98.00 176 GLU A N 1
ATOM 1366 C CA . GLU A 1 176 ? 3.543 1.256 -17.731 1.00 98.00 176 GLU A CA 1
ATOM 1367 C C . GLU A 1 176 ? 4.904 1.940 -17.731 1.00 98.00 176 GLU A C 1
ATOM 1369 O O . GLU A 1 176 ? 5.033 3.087 -17.307 1.00 98.00 176 GLU A O 1
ATOM 1374 N N . TYR A 1 177 ? 5.919 1.232 -18.208 1.00 97.31 177 TYR A N 1
ATOM 1375 C CA . TYR A 1 177 ? 7.222 1.821 -18.469 1.00 97.31 177 TYR A CA 1
ATOM 1376 C C . TYR A 1 177 ? 7.168 2.326 -19.902 1.00 97.31 177 TYR A C 1
ATOM 1378 O O . TYR A 1 177 ? 7.182 1.536 -20.845 1.00 97.31 177 TYR A O 1
ATOM 1386 N N . TYR A 1 178 ? 7.014 3.634 -20.062 1.00 96.88 178 TYR A N 1
ATOM 1387 C CA . TYR A 1 178 ? 6.881 4.272 -21.363 1.00 96.88 178 TYR A CA 1
ATOM 1388 C C . TYR A 1 178 ? 8.256 4.712 -21.868 1.00 96.88 178 TYR A C 1
ATOM 1390 O O . TYR A 1 178 ? 9.025 5.307 -21.110 1.00 96.88 178 TYR A O 1
ATOM 1398 N N . ASP A 1 179 ? 8.573 4.403 -23.128 1.00 95.88 179 ASP A N 1
ATOM 1399 C CA . ASP A 1 179 ? 9.835 4.767 -23.793 1.00 95.88 179 ASP A CA 1
ATOM 1400 C C . ASP A 1 179 ? 11.111 4.418 -22.998 1.00 95.88 179 ASP A C 1
ATOM 1402 O O . ASP A 1 179 ? 12.089 5.155 -23.011 1.00 95.88 179 ASP A O 1
ATOM 1406 N N . TRP A 1 180 ? 11.104 3.291 -22.280 1.00 94.81 180 TRP A N 1
ATOM 1407 C CA . TRP A 1 180 ? 12.272 2.803 -21.528 1.00 94.81 180 TRP A CA 1
ATOM 1408 C C . TRP A 1 180 ? 13.319 2.101 -22.402 1.00 94.81 180 TRP A C 1
ATOM 1410 O O . TRP A 1 180 ? 14.474 1.950 -22.012 1.00 94.81 180 TRP A O 1
ATOM 1420 N N . HIS A 1 181 ? 12.891 1.584 -23.550 1.00 95.00 181 HIS A N 1
ATOM 1421 C CA . HIS A 1 181 ? 13.661 0.656 -24.368 1.00 95.00 181 HIS A CA 1
ATOM 1422 C C . HIS A 1 181 ? 14.502 1.395 -25.420 1.00 95.00 181 HIS A C 1
ATOM 1424 O O . HIS A 1 181 ? 14.174 2.517 -25.802 1.00 95.00 181 HIS A O 1
ATOM 1430 N N . HIS A 1 182 ? 15.569 0.756 -25.911 1.00 94.81 182 HIS A N 1
ATOM 1431 C CA . HIS A 1 182 ? 16.499 1.360 -26.873 1.00 94.81 182 HIS A CA 1
ATOM 1432 C C . HIS A 1 182 ? 15.819 1.687 -28.212 1.00 94.81 182 HIS A C 1
ATOM 1434 O O . HIS A 1 182 ? 15.632 2.854 -28.558 1.00 94.81 182 HIS A O 1
ATOM 1440 N N . LEU A 1 183 ? 15.400 0.662 -28.958 1.00 95.19 183 LEU A N 1
ATOM 1441 C CA . LEU A 1 183 ? 14.680 0.801 -30.223 1.00 95.19 183 LEU A CA 1
ATOM 1442 C C . LEU A 1 183 ? 13.507 -0.177 -30.275 1.00 95.19 183 LEU A C 1
ATOM 1444 O O . LEU A 1 183 ? 13.541 -1.259 -29.702 1.00 95.19 183 LEU A O 1
ATOM 1448 N N . HIS A 1 184 ? 12.464 0.159 -31.029 1.00 96.12 184 HIS A N 1
ATOM 1449 C CA . HIS A 1 184 ? 11.255 -0.672 -31.098 1.00 96.12 184 HIS A CA 1
ATOM 1450 C C . HIS A 1 184 ? 11.518 -2.099 -31.620 1.00 96.12 184 HIS A C 1
ATOM 1452 O O . HIS A 1 184 ? 10.827 -3.039 -31.238 1.00 96.12 184 HIS A O 1
ATOM 1458 N N . HIS A 1 185 ? 12.503 -2.263 -32.509 1.00 95.06 185 HIS A N 1
ATOM 1459 C CA . HIS A 1 185 ? 12.906 -3.564 -33.057 1.00 95.06 185 HIS A CA 1
ATOM 1460 C C . HIS A 1 185 ? 14.049 -4.221 -32.269 1.00 95.06 185 HIS A C 1
ATOM 1462 O O . HIS A 1 185 ? 14.331 -5.397 -32.480 1.00 95.06 185 HIS A O 1
ATOM 1468 N N . GLU A 1 186 ? 14.675 -3.469 -31.366 1.00 94.50 186 GLU A N 1
ATOM 1469 C CA . GLU A 1 186 ? 15.793 -3.888 -30.524 1.00 94.50 186 GLU A CA 1
ATOM 1470 C C . GLU A 1 186 ? 15.615 -3.255 -29.130 1.00 94.50 186 GLU A C 1
ATOM 1472 O O . GLU A 1 186 ? 16.218 -2.223 -28.826 1.00 94.50 186 GLU A O 1
ATOM 1477 N N . PRO A 1 187 ? 14.709 -3.796 -28.284 1.00 94.38 187 PRO A N 1
ATOM 1478 C CA . PRO A 1 187 ? 14.374 -3.154 -27.012 1.00 94.38 187 PRO A CA 1
ATOM 1479 C C . PRO A 1 187 ? 15.547 -3.069 -26.028 1.00 94.38 187 PRO A C 1
ATOM 1481 O O . PRO A 1 187 ? 15.601 -2.146 -25.217 1.00 94.38 187 PRO A O 1
ATOM 1484 N N . LEU A 1 188 ? 16.480 -4.020 -26.111 1.00 93.50 188 LEU A N 1
ATOM 1485 C CA . LEU A 1 188 ? 17.743 -4.025 -25.378 1.00 93.50 188 LEU A CA 1
ATOM 1486 C C . LEU A 1 188 ? 18.887 -3.975 -26.397 1.00 93.50 188 LEU A C 1
ATOM 1488 O O . LEU A 1 188 ? 18.874 -4.813 -27.298 1.00 93.50 188 LEU A O 1
ATOM 1492 N N . PRO A 1 189 ? 19.854 -3.053 -26.260 1.00 92.19 189 PRO A N 1
ATOM 1493 C CA . PRO A 1 189 ? 20.991 -2.982 -27.168 1.00 92.19 189 PRO A CA 1
ATOM 1494 C C . PRO A 1 189 ? 21.968 -4.134 -26.916 1.00 92.19 189 PRO A C 1
ATOM 1496 O O . PRO A 1 189 ? 22.122 -4.580 -25.776 1.00 92.19 189 PRO A O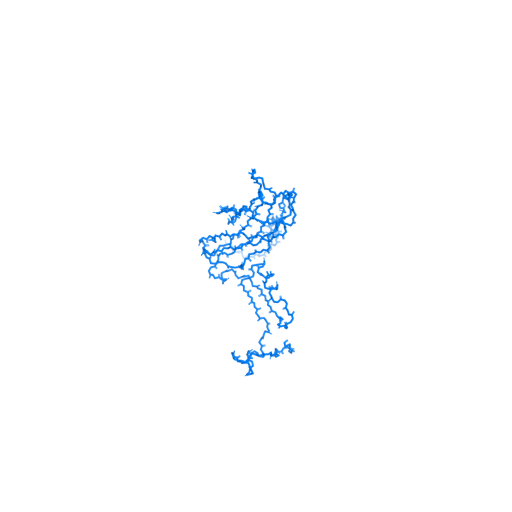 1
ATOM 1499 N N . ASP A 1 190 ? 22.707 -4.545 -27.947 1.00 89.50 190 ASP A N 1
ATOM 1500 C CA . ASP A 1 190 ? 23.725 -5.612 -27.877 1.00 89.50 190 ASP A CA 1
ATOM 1501 C C . ASP A 1 190 ? 24.781 -5.429 -26.766 1.00 89.50 190 ASP A C 1
ATOM 1503 O O . ASP A 1 190 ? 25.400 -6.397 -26.316 1.00 89.50 190 ASP A O 1
ATOM 1507 N N . SER A 1 191 ? 25.016 -4.192 -26.315 1.00 86.31 191 SER A N 1
ATOM 1508 C CA . SER A 1 191 ? 25.947 -3.902 -25.221 1.00 86.31 191 SER A CA 1
ATOM 1509 C C . SER A 1 191 ? 25.432 -4.354 -23.854 1.00 86.31 191 SER A C 1
ATOM 1511 O O . SER A 1 191 ? 26.238 -4.539 -22.947 1.00 86.31 191 SER A O 1
ATOM 1513 N N . VAL A 1 192 ? 24.120 -4.534 -23.686 1.00 90.69 192 VAL A N 1
ATOM 1514 C CA . VAL A 1 192 ? 23.494 -4.868 -22.405 1.00 90.69 192 VAL A CA 1
ATOM 1515 C C . VAL A 1 192 ? 23.298 -6.372 -22.295 1.00 90.69 192 VAL A C 1
ATOM 1517 O O . VAL A 1 192 ? 22.691 -7.026 -23.139 1.00 90.69 192 VAL A O 1
ATOM 1520 N N . SER A 1 193 ? 23.759 -6.934 -21.185 1.00 87.38 193 SER A N 1
ATOM 1521 C CA . SER A 1 193 ? 23.502 -8.324 -20.823 1.00 87.38 193 SER A CA 1
ATOM 1522 C C . SER A 1 193 ? 23.207 -8.441 -19.334 1.00 87.38 193 SER A C 1
ATOM 1524 O O . SER A 1 193 ? 23.439 -7.514 -18.561 1.00 87.38 193 SER A O 1
ATOM 1526 N N . LYS A 1 194 ? 22.733 -9.613 -18.902 1.00 86.69 194 LYS A N 1
ATOM 1527 C CA . LYS A 1 194 ? 22.507 -9.894 -17.477 1.00 86.69 194 LYS A CA 1
ATOM 1528 C C . LYS A 1 194 ? 23.752 -9.624 -16.615 1.00 86.69 194 LYS A C 1
ATOM 1530 O O . LYS A 1 194 ? 23.611 -9.207 -15.469 1.00 86.69 194 LYS A O 1
ATOM 1535 N N . ASP A 1 195 ? 24.938 -9.854 -17.174 1.00 90.00 195 ASP A N 1
ATOM 1536 C CA . ASP A 1 195 ? 26.222 -9.720 -16.480 1.00 90.00 195 ASP A CA 1
ATOM 1537 C C . ASP A 1 195 ? 26.906 -8.364 -16.747 1.00 90.00 195 ASP A C 1
ATOM 1539 O O . ASP A 1 195 ? 27.923 -8.047 -16.131 1.00 90.00 195 ASP A O 1
ATOM 1543 N N . HIS A 1 196 ? 26.351 -7.548 -17.651 1.00 86.00 196 HIS A N 1
ATOM 1544 C CA . HIS A 1 196 ? 26.850 -6.219 -17.991 1.00 86.00 196 HIS A CA 1
ATOM 1545 C C . HIS A 1 196 ? 25.681 -5.268 -18.254 1.00 86.00 196 HIS A C 1
ATOM 1547 O O . HIS A 1 196 ? 25.173 -5.176 -19.371 1.00 86.00 196 HIS A O 1
ATOM 1553 N N . LEU A 1 197 ? 25.249 -4.575 -17.202 1.00 86.56 197 LEU A N 1
ATOM 1554 C CA . LEU A 1 197 ? 24.257 -3.512 -17.303 1.00 86.56 197 LEU A CA 1
ATOM 1555 C C . LEU A 1 197 ? 24.978 -2.199 -17.626 1.00 86.56 197 LEU A C 1
ATOM 1557 O O . LEU A 1 197 ? 25.924 -1.825 -16.932 1.00 86.56 197 LEU A O 1
ATOM 1561 N N . SER A 1 198 ? 24.531 -1.519 -18.675 1.00 85.56 198 SER A N 1
ATOM 1562 C CA . SER A 1 198 ? 24.994 -0.192 -19.079 1.00 85.56 198 SER A CA 1
ATOM 1563 C C . SER A 1 198 ? 23.786 0.680 -19.390 1.00 85.56 198 SER A C 1
ATOM 1565 O O . SER A 1 198 ? 22.733 0.144 -19.724 1.00 85.56 198 SER A O 1
ATOM 1567 N N . ASP A 1 199 ? 23.950 1.998 -19.343 1.00 90.12 199 ASP A N 1
ATOM 1568 C CA . ASP A 1 199 ? 22.925 2.917 -19.838 1.00 90.12 199 ASP A CA 1
ATOM 1569 C C . ASP A 1 199 ? 22.800 2.796 -21.365 1.00 90.12 199 ASP A C 1
ATOM 1571 O O . ASP A 1 199 ? 23.735 2.362 -22.055 1.00 90.12 199 ASP A O 1
ATOM 1575 N N . TRP A 1 200 ? 21.649 3.185 -21.905 1.00 92.81 200 TRP A N 1
ATOM 1576 C CA . TRP A 1 200 ? 21.417 3.253 -23.343 1.00 92.81 200 TRP A CA 1
ATOM 1577 C C . TRP A 1 200 ? 20.558 4.450 -23.697 1.00 92.81 200 TRP A C 1
ATOM 1579 O O . TRP A 1 200 ? 19.797 4.960 -22.885 1.00 92.81 200 TRP A O 1
ATOM 1589 N N . THR A 1 201 ? 20.670 4.879 -24.947 1.00 93.69 201 THR A N 1
ATOM 1590 C CA . THR A 1 201 ? 19.851 5.968 -25.459 1.00 93.69 201 THR A CA 1
ATOM 1591 C C . THR A 1 201 ? 18.533 5.420 -26.003 1.00 93.69 201 THR A C 1
ATOM 1593 O O . THR A 1 201 ? 18.549 4.467 -26.780 1.00 93.69 201 THR A O 1
ATOM 1596 N N . ASP A 1 202 ? 17.399 5.996 -25.617 1.00 94.69 202 ASP A N 1
ATOM 1597 C CA . ASP A 1 202 ? 16.094 5.676 -26.202 1.00 94.69 202 ASP A CA 1
ATOM 1598 C C . ASP A 1 202 ? 15.942 6.244 -27.628 1.00 94.69 202 ASP A C 1
ATOM 1600 O O . ASP A 1 202 ? 16.800 6.966 -28.147 1.00 94.69 202 ASP A O 1
ATOM 1604 N N . TRP A 1 203 ? 14.810 5.959 -28.273 1.00 92.88 203 TRP A N 1
ATOM 1605 C CA . TRP A 1 203 ? 14.528 6.434 -29.633 1.00 92.88 203 TRP A CA 1
ATOM 1606 C C . TRP A 1 203 ? 14.518 7.969 -29.775 1.00 92.88 203 TRP A C 1
ATOM 1608 O O . TRP A 1 203 ? 14.714 8.485 -30.878 1.00 92.88 203 TRP A O 1
ATOM 1618 N N . SER A 1 204 ? 14.262 8.694 -28.682 1.00 94.50 204 SER A N 1
ATOM 1619 C CA . SER A 1 204 ? 14.135 10.154 -28.633 1.00 94.50 204 SER A CA 1
ATOM 1620 C C . SER A 1 204 ? 15.446 10.871 -28.288 1.00 94.50 204 SER A C 1
ATOM 1622 O O . SER A 1 204 ? 15.515 12.098 -28.377 1.00 94.50 204 SER A O 1
ATOM 1624 N N . GLY A 1 205 ? 16.496 10.125 -27.931 1.00 93.69 205 GLY A N 1
ATOM 1625 C CA . GLY A 1 205 ? 17.801 10.668 -27.560 1.00 93.69 205 GLY A CA 1
ATOM 1626 C C . GLY A 1 205 ? 18.030 10.831 -26.053 1.00 93.69 205 GLY A C 1
ATOM 1627 O O . GLY A 1 205 ? 19.020 11.456 -25.672 1.00 93.69 205 GLY A O 1
ATOM 1628 N N . ARG A 1 206 ? 17.150 10.310 -25.188 1.00 92.81 206 ARG A N 1
ATOM 1629 C CA . ARG A 1 206 ? 17.323 10.335 -23.721 1.00 92.81 206 ARG A CA 1
ATOM 1630 C C . ARG A 1 206 ? 18.166 9.150 -23.274 1.00 92.81 206 ARG A C 1
ATOM 1632 O O . ARG A 1 206 ? 18.095 8.105 -23.903 1.00 92.81 206 ARG A O 1
ATOM 1639 N N . THR A 1 207 ? 18.974 9.325 -22.232 1.00 86.94 207 THR A N 1
ATOM 1640 C CA . THR A 1 207 ? 19.791 8.268 -21.608 1.00 86.94 207 THR A CA 1
ATOM 1641 C C . THR A 1 207 ? 19.379 8.114 -20.158 1.00 86.94 207 THR A C 1
ATOM 1643 O O . THR A 1 207 ? 19.148 9.173 -19.528 1.00 86.94 207 THR A O 1
#

Sequence (207 aa):
MRTNRIKILTITGLLFALVMGGCTEEIKMQAAPATEQKLSFRIIGSDKALYAPKETVTISCKIEQANVPVESLALETLLFHHEKKVSSFQTKLLSRQGEEVQVLFPAPDPDFTGYLVRIQVVDEAGEVLAKDTCAIDVSSSFVKFPRYGYVCDYGPSLPAEDMIAQMNRYHINVIEYYDWHHLHHEPLPDSVSKDHLSDWTDWSGRT

Radius of gyration: 28.79 Å; chains: 1; bounding box: 97×33×86 Å

Foldseek 3Di:
DDDDDDDDDDDDDDDPDDPPPPPPPPPPPPPDPPPPALFDKFWLAWPALEAAAFDKIKTKMAGQGDPDFQQQKKKKKWKDQVPDTDDIDIGGDPDGHPDIDIDIDTHHRDAQGKIKIKIFIAGPVRDTNDIDIDMYTHHPDCVVPAPEEEDEDDDPPDPVVVVVSVCNRVSHPYYHYPQQAAEPVHRHDPQDDPVGDDDHATPVGHD

pLDDT: mean 84.55, std 20.38, range [30.23, 98.75]